Protein AF-A0A7S4JKW1-F1 (afdb_monomer)

pLDDT: mean 76.34, std 19.43, range [28.09, 98.19]

Organism: NCBI:txid265563

Secondary structure (DSSP, 8-state):
-HHHHHHHHHHHHHHHHHHHTTS--TTHHHHHHHHHHHHHT-TTS-HHHHHHHHHHHHHHHHHHHHHHHHHHHHS-GGGSHHHHHHHHH-HHHHH-HHHHHHHHHHTTT-HHHHHHHHHHHHHHHHHHH-GGGTTS---GGGS-HHHHHHHHSSSEEEEEEE-TTSPEEEEE-HHHHHHTPPPPTTGGG-

Nearest PDB structures (foldseek):
  7dsw-assembly1_A  TM=3.810E-01  e=7.392E+00  Homo sapiens
  8jh6-assembly1_B  TM=3.506E-01  e=6.628E+00  synthetic construct

Mean predicted aligned error: 12.13 Å

Structure (mmCIF, N/CA/C/O backbone):
data_AF-A0A7S4JKW1-F1
#
_entry.id   AF-A0A7S4JKW1-F1
#
loop_
_atom_site.group_PDB
_atom_site.id
_atom_site.type_symbol
_atom_site.label_atom_id
_atom_site.label_alt_id
_atom_site.label_comp_id
_atom_site.label_asym_id
_atom_site.label_entity_id
_atom_site.label_seq_id
_atom_site.pdbx_PDB_ins_code
_atom_site.Cartn_x
_atom_site.Cartn_y
_atom_site.Cartn_z
_atom_site.occupancy
_atom_site.B_iso_or_equiv
_atom_site.auth_seq_id
_atom_site.auth_comp_id
_atom_site.auth_asym_id
_atom_site.auth_atom_id
_atom_site.pdbx_PDB_model_num
ATOM 1 N N . ALA A 1 1 ? 27.814 -5.848 -35.206 1.00 37.78 1 ALA A N 1
ATOM 2 C CA . ALA A 1 1 ? 28.121 -4.415 -34.973 1.00 37.78 1 ALA A CA 1
ATOM 3 C C . ALA A 1 1 ? 26.948 -3.612 -34.382 1.00 37.78 1 ALA A C 1
ATOM 5 O O . ALA A 1 1 ? 27.198 -2.787 -33.515 1.00 37.78 1 ALA A O 1
ATOM 6 N N . ARG A 1 2 ? 25.685 -3.836 -34.798 1.00 35.00 2 ARG A N 1
ATOM 7 C CA . ARG A 1 2 ? 24.494 -3.181 -34.200 1.00 35.00 2 ARG A CA 1
ATOM 8 C C . ARG A 1 2 ? 24.210 -3.616 -32.750 1.00 35.00 2 ARG A C 1
ATOM 10 O O . ARG A 1 2 ? 23.945 -2.768 -31.913 1.00 35.00 2 ARG A O 1
ATOM 17 N N . TYR A 1 3 ? 24.375 -4.909 -32.465 1.00 31.91 3 TYR A N 1
ATOM 18 C CA . TYR A 1 3 ? 24.145 -5.538 -31.154 1.00 31.91 3 TYR A CA 1
ATOM 19 C C . TYR A 1 3 ? 25.015 -4.955 -30.017 1.00 31.91 3 TYR A C 1
ATOM 21 O O . TYR A 1 3 ? 24.532 -4.677 -28.927 1.00 31.91 3 TYR A O 1
ATOM 29 N N . TRP A 1 4 ? 26.289 -4.659 -30.301 1.00 28.09 4 TRP A N 1
ATOM 30 C CA . TRP A 1 4 ? 27.232 -4.105 -29.317 1.00 28.09 4 TRP A CA 1
ATOM 31 C C . TRP A 1 4 ? 26.985 -2.624 -28.990 1.00 28.09 4 TRP A C 1
ATOM 33 O O . TRP A 1 4 ? 27.125 -2.219 -27.842 1.00 28.09 4 TRP A O 1
ATOM 43 N N . ARG A 1 5 ? 26.518 -1.833 -29.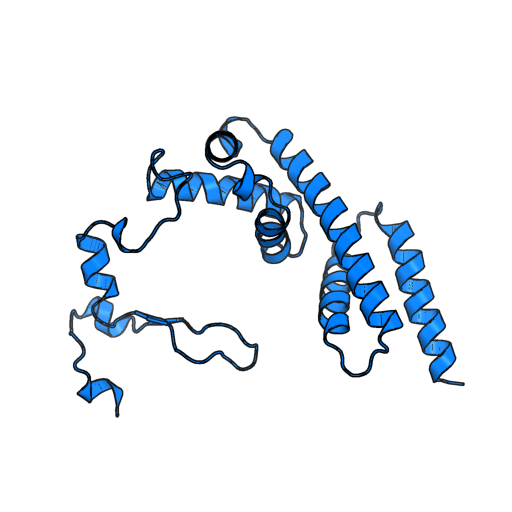967 1.00 34.97 5 ARG A N 1
ATOM 44 C CA . ARG A 1 5 ? 26.162 -0.415 -29.769 1.00 34.97 5 ARG A CA 1
ATOM 45 C C . ARG A 1 5 ? 24.910 -0.227 -28.901 1.00 34.97 5 ARG A C 1
ATOM 47 O O . ARG A 1 5 ? 24.756 0.806 -28.261 1.00 34.97 5 ARG A O 1
ATOM 54 N N . GLN A 1 6 ? 24.017 -1.217 -28.889 1.00 43.09 6 GLN A N 1
ATOM 55 C CA . GLN A 1 6 ? 22.803 -1.210 -28.072 1.00 43.09 6 GLN A CA 1
ATOM 56 C C . GLN A 1 6 ? 23.117 -1.565 -26.607 1.00 43.09 6 GLN A C 1
ATOM 58 O O . GLN A 1 6 ? 22.591 -0.918 -25.704 1.00 43.09 6 GLN A O 1
ATOM 63 N N . ARG A 1 7 ? 24.053 -2.505 -26.380 1.00 42.12 7 ARG A N 1
ATOM 64 C CA . ARG A 1 7 ? 24.575 -2.861 -25.047 1.00 42.12 7 ARG A CA 1
ATOM 65 C C . ARG A 1 7 ? 25.224 -1.664 -24.341 1.00 42.12 7 ARG A C 1
ATOM 67 O O . ARG A 1 7 ? 24.841 -1.365 -23.218 1.00 42.12 7 ARG A O 1
ATOM 74 N N . GLU A 1 8 ? 26.119 -0.926 -24.997 1.00 42.16 8 GLU A N 1
ATOM 75 C CA . GLU A 1 8 ? 26.763 0.255 -24.385 1.00 42.16 8 GLU A CA 1
ATOM 76 C C . GLU A 1 8 ? 25.767 1.377 -24.044 1.00 42.16 8 GLU A C 1
ATOM 78 O O . GLU A 1 8 ? 25.926 2.057 -23.032 1.00 42.16 8 GLU A O 1
ATOM 83 N N . GLY A 1 9 ? 24.702 1.539 -24.837 1.00 52.75 9 GLY A N 1
ATOM 84 C CA . GLY A 1 9 ? 23.655 2.528 -24.572 1.00 52.75 9 GLY A CA 1
ATOM 85 C C . GLY A 1 9 ? 22.810 2.201 -23.339 1.00 52.75 9 GLY A C 1
ATOM 86 O O . GLY A 1 9 ? 22.542 3.087 -22.532 1.00 52.75 9 GLY A O 1
ATOM 87 N N . VAL A 1 10 ? 22.413 0.936 -23.164 1.00 50.22 10 VAL A N 1
ATOM 88 C CA . VAL A 1 10 ? 21.580 0.500 -22.028 1.00 50.22 10 VAL A CA 1
ATOM 89 C C . VAL A 1 10 ? 22.403 0.399 -20.741 1.00 50.22 10 VAL A C 1
ATOM 91 O O . VAL A 1 10 ? 21.968 0.906 -19.709 1.00 50.22 10 VAL A O 1
ATOM 94 N N . PHE A 1 11 ? 23.617 -0.161 -20.807 1.00 45.59 11 PHE A N 1
ATOM 95 C CA . PHE A 1 11 ? 24.538 -0.214 -19.664 1.00 45.59 11 PHE A CA 1
ATOM 96 C C . PHE A 1 11 ? 25.002 1.182 -19.240 1.00 45.59 11 PHE A C 1
ATOM 98 O O . PHE A 1 11 ? 25.006 1.491 -18.049 1.00 45.59 11 PHE A O 1
ATOM 105 N N . GLY A 1 12 ? 25.320 2.053 -20.203 1.00 52.44 12 GLY A N 1
ATOM 106 C CA . GLY A 1 12 ? 25.632 3.455 -19.941 1.00 52.44 12 GLY A CA 1
ATOM 107 C C . GLY A 1 12 ? 24.459 4.189 -19.292 1.00 52.44 12 GLY A C 1
ATOM 108 O O . GLY A 1 12 ? 24.659 4.900 -18.315 1.00 52.44 12 GLY A O 1
ATOM 109 N N . GLN A 1 13 ? 23.223 3.964 -19.755 1.00 52.34 13 GLN A N 1
ATOM 110 C CA . GLN A 1 13 ? 22.029 4.566 -19.154 1.00 52.34 13 GLN A CA 1
ATOM 111 C C . GLN A 1 13 ? 21.721 4.027 -17.754 1.00 52.34 13 GLN A C 1
ATOM 113 O O . GLN A 1 13 ? 21.372 4.823 -16.888 1.00 52.34 13 GLN A O 1
ATOM 118 N N . MET A 1 14 ? 21.867 2.726 -17.489 1.00 45.28 14 MET A N 1
ATOM 119 C CA . MET A 1 14 ? 21.629 2.152 -16.155 1.00 45.28 14 MET A CA 1
ATOM 120 C C . MET A 1 14 ? 22.693 2.590 -15.141 1.00 45.28 14 MET A C 1
ATOM 122 O O . MET A 1 14 ? 22.343 3.042 -14.052 1.00 45.28 14 MET A O 1
ATOM 126 N N . ALA A 1 15 ? 23.978 2.544 -15.508 1.00 43.66 15 ALA A N 1
ATOM 127 C CA . ALA A 1 15 ? 25.076 2.989 -14.647 1.00 43.66 15 ALA A CA 1
ATOM 128 C C . ALA A 1 15 ? 25.037 4.507 -14.392 1.00 43.66 15 ALA A C 1
ATOM 130 O O . ALA A 1 15 ? 25.248 4.952 -13.264 1.00 43.66 15 ALA A O 1
ATOM 131 N N . PHE A 1 16 ? 24.686 5.306 -15.408 1.00 44.62 16 PHE A N 1
ATOM 132 C CA . PHE A 1 16 ? 24.440 6.740 -15.245 1.00 44.62 16 PHE A CA 1
ATOM 133 C C . PHE A 1 16 ? 23.218 6.982 -14.345 1.00 44.62 16 PHE A C 1
ATOM 135 O O . PHE A 1 16 ? 23.297 7.796 -13.431 1.00 44.62 16 PHE A O 1
ATOM 142 N N . SER A 1 17 ? 22.133 6.212 -14.494 1.00 45.62 17 SER A N 1
ATOM 143 C CA . SER A 1 17 ? 20.911 6.337 -13.676 1.00 45.62 17 SER A CA 1
ATOM 144 C C . SER A 1 17 ? 21.135 6.042 -12.193 1.00 45.62 17 SER A C 1
ATOM 146 O O . SER A 1 17 ? 20.532 6.714 -11.360 1.00 45.62 17 SER A O 1
ATOM 148 N N . ILE A 1 18 ? 22.056 5.130 -11.848 1.00 46.88 18 ILE A N 1
ATOM 149 C CA . ILE A 1 18 ? 22.467 4.908 -10.450 1.00 46.88 18 ILE A CA 1
ATOM 150 C C . ILE A 1 18 ? 23.082 6.183 -9.840 1.00 46.88 18 ILE A C 1
ATOM 152 O O . ILE A 1 18 ? 22.861 6.473 -8.666 1.00 46.88 18 ILE A O 1
ATOM 156 N N . SER A 1 19 ? 23.779 6.997 -10.641 1.00 42.03 19 SER A N 1
ATOM 157 C CA . SER A 1 19 ? 24.338 8.288 -10.209 1.00 42.03 19 SER A CA 1
ATOM 158 C C . SER A 1 19 ? 23.331 9.457 -10.223 1.00 42.03 19 SER A C 1
ATOM 160 O O . SER A 1 19 ? 23.509 10.419 -9.479 1.00 42.03 19 SER A O 1
ATOM 162 N N . ILE A 1 20 ? 22.249 9.369 -11.013 1.00 44.09 20 ILE A N 1
ATOM 163 C CA . ILE A 1 20 ? 21.217 10.421 -11.158 1.00 44.09 20 ILE A CA 1
ATOM 164 C C . ILE A 1 20 ? 20.151 10.357 -10.047 1.00 44.09 20 ILE A C 1
ATOM 166 O O . ILE A 1 20 ? 19.373 11.294 -9.890 1.00 44.09 20 ILE A O 1
ATOM 170 N N . PHE A 1 21 ? 20.112 9.306 -9.219 1.00 43.12 21 PHE A N 1
ATOM 171 C CA . PHE A 1 21 ? 19.080 9.111 -8.182 1.00 43.12 21 PHE A CA 1
ATOM 172 C C . PHE A 1 21 ? 19.007 10.176 -7.070 1.00 43.12 21 PHE A C 1
ATOM 174 O O . PHE A 1 21 ? 18.204 10.048 -6.148 1.00 43.12 21 PHE A O 1
ATOM 181 N N . THR A 1 22 ? 19.794 11.247 -7.157 1.00 46.78 22 THR A N 1
ATOM 182 C CA . THR A 1 22 ? 19.689 12.436 -6.305 1.00 46.78 22 THR A CA 1
ATOM 183 C C . THR A 1 22 ? 19.026 13.641 -6.990 1.00 46.78 22 THR A C 1
ATOM 185 O O . THR A 1 22 ? 18.885 14.680 -6.345 1.00 46.78 22 THR A O 1
ATOM 188 N N . GLN A 1 23 ? 18.588 13.540 -8.256 1.00 43.22 23 GLN A N 1
ATOM 189 C CA . GLN A 1 23 ? 18.028 14.674 -9.009 1.00 43.22 23 GLN A CA 1
ATOM 190 C C . GLN A 1 23 ? 16.501 14.605 -9.245 1.00 43.22 23 GLN A C 1
ATOM 192 O O . GLN A 1 23 ? 15.942 13.519 -9.402 1.00 43.22 23 GLN A O 1
ATOM 197 N N . PRO A 1 24 ? 15.796 15.759 -9.270 1.00 41.62 24 PRO A N 1
ATOM 198 C CA . PRO A 1 24 ? 14.361 15.868 -8.968 1.00 41.62 24 PRO A CA 1
ATOM 199 C C . PRO A 1 24 ? 13.420 15.719 -10.179 1.00 41.62 24 PRO A C 1
ATOM 201 O O . PRO A 1 24 ? 12.265 16.147 -10.121 1.00 41.62 24 PRO A O 1
ATOM 204 N N . GLU A 1 25 ? 13.871 15.142 -11.292 1.00 46.56 25 GLU A N 1
ATOM 205 C CA . GLU A 1 25 ? 13.080 15.097 -12.529 1.00 46.56 25 GLU A CA 1
ATOM 206 C C . GLU A 1 25 ? 12.137 13.878 -12.547 1.00 46.56 25 GLU A C 1
ATOM 208 O O . GLU A 1 25 ? 12.395 12.800 -13.079 1.00 46.56 25 GLU A O 1
ATOM 213 N N . PHE A 1 26 ? 11.000 14.091 -11.887 1.00 42.78 26 PHE A N 1
ATOM 214 C CA . PHE A 1 26 ? 10.003 13.131 -11.404 1.00 42.78 26 PHE A CA 1
ATOM 215 C C . PHE A 1 26 ? 9.305 12.232 -12.451 1.00 42.78 26 PHE A C 1
ATOM 217 O O . PHE A 1 26 ? 8.593 11.305 -12.073 1.00 42.78 26 PHE A O 1
ATOM 224 N N . HIS A 1 27 ? 9.467 12.470 -13.758 1.00 44.75 27 HIS A N 1
ATOM 225 C CA . HIS A 1 27 ? 8.679 11.791 -14.804 1.00 44.75 27 HIS A CA 1
ATOM 226 C C . HIS A 1 27 ? 9.441 10.736 -15.624 1.00 44.75 27 HIS A C 1
ATOM 228 O O . HIS A 1 27 ? 8.796 9.897 -16.262 1.00 44.75 27 HIS A O 1
ATOM 234 N N . ASP A 1 28 ? 10.776 10.753 -15.635 1.00 57.59 28 ASP A N 1
ATOM 235 C CA . ASP A 1 28 ? 11.588 9.769 -16.376 1.00 57.59 28 ASP A CA 1
ATOM 236 C C . ASP A 1 28 ? 11.893 8.521 -15.537 1.00 57.59 28 ASP A C 1
ATOM 238 O O . ASP A 1 28 ? 11.938 7.406 -16.061 1.00 57.59 28 ASP A O 1
ATOM 242 N N . TYR A 1 29 ? 11.970 8.687 -14.217 1.00 55.53 29 TYR A N 1
ATOM 243 C CA . TYR A 1 29 ? 12.216 7.617 -13.254 1.00 55.53 29 TYR A CA 1
ATOM 244 C C . TYR A 1 29 ? 11.127 6.531 -13.266 1.00 55.53 29 TYR A C 1
ATOM 246 O O . TYR A 1 29 ? 11.426 5.341 -13.330 1.00 55.53 29 TYR A O 1
ATOM 254 N N . ILE A 1 30 ? 9.853 6.934 -13.258 1.00 56.47 30 ILE A N 1
ATOM 255 C CA . ILE A 1 30 ? 8.697 6.019 -13.238 1.00 56.47 30 ILE A CA 1
ATOM 256 C C . ILE A 1 30 ? 8.659 5.185 -14.520 1.00 56.47 30 ILE A C 1
ATOM 258 O O . ILE A 1 30 ? 8.458 3.970 -14.497 1.00 56.47 30 ILE A O 1
ATOM 262 N N . ARG A 1 31 ? 8.914 5.840 -15.659 1.00 63.44 31 ARG A N 1
ATOM 263 C CA . ARG A 1 31 ? 9.035 5.174 -16.958 1.00 63.44 31 ARG A CA 1
ATOM 264 C C . ARG A 1 31 ? 10.206 4.198 -16.982 1.00 63.44 31 ARG A C 1
ATOM 266 O O . ARG A 1 31 ? 10.070 3.140 -17.588 1.00 63.44 31 ARG A O 1
ATOM 273 N N . HIS A 1 32 ? 11.321 4.529 -16.336 1.00 65.50 32 HIS A N 1
ATOM 274 C CA . HIS A 1 32 ? 12.471 3.638 -16.235 1.00 65.50 32 HIS A CA 1
ATOM 275 C C . HIS A 1 32 ? 12.180 2.429 -15.335 1.00 65.50 32 HIS A C 1
ATOM 277 O O . HIS A 1 32 ? 12.388 1.303 -15.769 1.00 65.50 32 HIS A O 1
ATOM 283 N N . TYR A 1 33 ? 11.601 2.626 -14.148 1.00 64.81 33 TYR A N 1
ATOM 284 C CA . TYR A 1 33 ? 11.213 1.533 -13.250 1.00 64.81 33 TYR A CA 1
ATOM 285 C C . TYR A 1 33 ? 10.223 0.562 -13.907 1.00 64.81 33 TYR A C 1
ATOM 287 O O . TYR A 1 33 ? 10.461 -0.644 -13.948 1.00 64.81 33 TYR A O 1
ATOM 295 N N . ASN A 1 34 ? 9.154 1.091 -14.510 1.00 66.06 34 ASN A N 1
ATOM 296 C CA . ASN A 1 34 ? 8.168 0.278 -15.222 1.00 66.06 34 ASN A CA 1
ATOM 297 C C . ASN A 1 34 ? 8.775 -0.430 -16.444 1.00 66.06 34 ASN A C 1
ATOM 299 O O . ASN A 1 34 ? 8.343 -1.526 -16.796 1.00 66.06 34 ASN A O 1
ATOM 303 N N . ARG A 1 35 ? 9.796 0.160 -17.078 1.00 67.12 35 ARG A N 1
ATOM 304 C CA . ARG A 1 35 ? 10.566 -0.494 -18.143 1.00 67.12 35 ARG A CA 1
ATOM 305 C C . ARG A 1 35 ? 11.437 -1.624 -17.594 1.00 67.12 35 ARG A C 1
ATOM 307 O O . ARG A 1 35 ? 11.453 -2.680 -18.207 1.00 67.12 35 ARG A O 1
ATOM 314 N N . CYS A 1 36 ? 12.098 -1.439 -16.452 1.00 65.12 36 CYS A N 1
ATOM 315 C CA . CYS A 1 36 ? 12.889 -2.485 -15.801 1.00 65.12 36 CYS A CA 1
ATOM 316 C C . CYS A 1 36 ? 12.021 -3.658 -15.332 1.00 65.12 36 CYS A C 1
ATOM 318 O O . CYS A 1 36 ? 12.436 -4.799 -15.481 1.00 65.12 36 CYS A O 1
ATOM 320 N N . ILE A 1 37 ? 10.806 -3.407 -14.826 1.00 69.62 37 ILE A N 1
ATOM 321 C CA . ILE A 1 37 ? 9.865 -4.490 -14.497 1.00 69.62 37 ILE A CA 1
ATOM 322 C C . ILE A 1 37 ? 9.517 -5.283 -15.752 1.00 69.62 37 ILE A C 1
ATOM 324 O O . ILE A 1 37 ? 9.633 -6.500 -15.751 1.00 69.62 37 ILE A O 1
ATOM 328 N N . ARG A 1 38 ? 9.137 -4.597 -16.836 1.00 69.62 38 ARG A N 1
ATOM 329 C CA . ARG A 1 38 ? 8.814 -5.267 -18.104 1.00 69.62 38 ARG A CA 1
ATOM 330 C C . ARG A 1 38 ? 10.010 -6.024 -18.678 1.00 69.62 38 ARG A C 1
ATOM 332 O O . ARG A 1 38 ? 9.816 -7.068 -19.275 1.00 69.62 38 ARG A O 1
ATOM 339 N N . ALA A 1 39 ? 11.220 -5.511 -18.465 1.00 66.38 39 ALA A N 1
ATOM 340 C CA . ALA A 1 39 ? 12.462 -6.152 -18.871 1.00 66.38 39 ALA A CA 1
ATOM 341 C C . ALA A 1 39 ? 12.726 -7.475 -18.126 1.00 66.38 39 ALA A C 1
ATOM 343 O O . ALA A 1 39 ? 13.314 -8.377 -18.707 1.00 66.38 39 ALA A O 1
ATOM 344 N N . ILE A 1 40 ? 12.284 -7.639 -16.871 1.00 73.00 40 ILE A N 1
ATOM 345 C CA . ILE A 1 40 ? 12.455 -8.922 -16.158 1.00 73.00 40 ILE A CA 1
ATOM 346 C C . ILE A 1 40 ? 11.761 -10.064 -16.908 1.00 73.00 40 ILE A C 1
ATOM 348 O O . ILE A 1 40 ? 12.315 -11.159 -16.987 1.00 73.00 40 ILE A O 1
ATOM 352 N N . ASP A 1 41 ? 10.589 -9.788 -17.475 1.00 72.62 41 ASP A N 1
ATOM 353 C CA . ASP A 1 41 ? 9.775 -10.774 -18.188 1.00 72.62 41 ASP A CA 1
ATOM 354 C C . ASP A 1 41 ? 9.984 -10.720 -19.713 1.00 72.62 41 ASP A C 1
ATOM 356 O O . ASP A 1 41 ? 9.283 -11.404 -20.458 1.00 72.62 41 ASP A O 1
ATOM 360 N N . ASP A 1 42 ? 10.937 -9.912 -20.192 1.00 73.94 42 ASP A N 1
ATOM 361 C CA . ASP A 1 42 ? 11.230 -9.775 -21.616 1.00 73.94 42 ASP A CA 1
ATOM 362 C C . ASP A 1 42 ? 12.026 -11.003 -22.104 1.00 73.94 42 ASP A C 1
ATOM 364 O O . ASP A 1 42 ? 13.161 -11.235 -21.652 1.00 73.94 42 ASP A O 1
ATOM 368 N N . PRO A 1 43 ? 11.451 -11.823 -23.006 1.00 74.94 43 PRO A N 1
ATOM 369 C CA . PRO A 1 43 ? 12.113 -13.020 -23.509 1.00 74.94 43 PRO A CA 1
ATOM 370 C C . PRO A 1 43 ? 13.330 -12.697 -24.386 1.00 74.94 43 PRO A C 1
ATOM 372 O O . PRO A 1 43 ? 14.186 -13.566 -24.555 1.00 74.94 43 PRO A O 1
ATOM 375 N N . ASP A 1 44 ? 13.436 -11.469 -24.908 1.00 77.88 44 ASP A N 1
ATOM 376 C CA . ASP A 1 44 ? 14.531 -11.043 -25.782 1.00 77.88 44 ASP A CA 1
ATOM 377 C C . ASP A 1 44 ? 15.783 -10.601 -25.000 1.00 77.88 44 ASP A C 1
ATOM 379 O O . ASP A 1 44 ? 16.844 -10.388 -25.596 1.00 77.88 44 ASP A O 1
ATOM 383 N N . LEU A 1 45 ? 15.695 -10.472 -23.670 1.00 73.88 45 LEU A N 1
ATOM 384 C CA . LEU A 1 45 ? 16.842 -10.164 -22.815 1.00 73.88 45 LEU A CA 1
ATOM 385 C C . LEU A 1 45 ? 17.575 -11.430 -22.361 1.00 73.88 45 LEU A C 1
ATOM 387 O O . LEU A 1 45 ? 16.975 -12.466 -22.065 1.00 73.88 45 LEU A O 1
ATOM 391 N N . ASP A 1 46 ? 18.904 -11.334 -22.283 1.00 83.44 46 ASP A N 1
ATOM 392 C CA . ASP A 1 46 ? 19.735 -12.389 -21.707 1.00 83.44 46 ASP A CA 1
ATOM 393 C C . ASP A 1 46 ? 19.610 -12.430 -20.167 1.00 83.44 46 ASP A C 1
ATOM 395 O O . ASP A 1 46 ? 19.133 -11.487 -19.529 1.00 83.44 46 ASP A O 1
ATOM 399 N N . GLU A 1 47 ? 19.995 -13.556 -19.553 1.00 84.50 47 GLU A N 1
ATOM 400 C CA . GLU A 1 47 ? 19.826 -13.750 -18.102 1.00 84.50 47 GLU A CA 1
ATOM 401 C C . GLU A 1 47 ? 20.652 -12.754 -17.278 1.00 84.50 47 GLU A C 1
ATOM 403 O O . GLU A 1 47 ? 20.194 -12.294 -16.238 1.00 84.50 47 GLU A O 1
ATOM 408 N N . GLU A 1 48 ? 21.823 -12.350 -17.779 1.00 82.50 48 GLU A N 1
ATOM 409 C CA . GLU A 1 48 ? 22.680 -11.340 -17.148 1.00 82.50 48 GLU A CA 1
ATOM 410 C C . GLU A 1 48 ? 21.950 -9.990 -17.034 1.00 82.50 48 GLU A C 1
ATOM 412 O O . GLU A 1 48 ? 21.956 -9.351 -15.978 1.00 82.50 48 GLU A O 1
ATOM 417 N N . MET A 1 49 ? 21.262 -9.565 -18.097 1.00 73.38 49 MET A N 1
ATOM 418 C CA . MET A 1 49 ? 20.449 -8.349 -18.084 1.00 73.38 49 MET A CA 1
ATOM 419 C C . MET A 1 49 ? 19.228 -8.469 -17.170 1.00 73.38 49 MET A C 1
ATOM 421 O O . MET A 1 49 ? 18.895 -7.499 -16.483 1.00 73.38 49 MET A O 1
ATOM 425 N N . ARG A 1 50 ? 18.577 -9.639 -17.123 1.00 77.19 50 ARG A N 1
ATOM 426 C CA . ARG A 1 50 ? 17.464 -9.886 -16.191 1.00 77.19 50 ARG A CA 1
ATOM 427 C C . ARG A 1 50 ? 17.923 -9.830 -14.737 1.00 77.19 50 ARG A C 1
ATOM 429 O O . ARG A 1 50 ? 17.264 -9.181 -13.926 1.00 77.19 50 ARG A O 1
ATOM 436 N N . ASP A 1 51 ? 19.063 -10.429 -14.409 1.00 83.19 51 ASP A N 1
ATOM 437 C CA . ASP A 1 51 ? 19.648 -10.382 -13.065 1.00 83.19 51 ASP A CA 1
ATOM 438 C C . ASP A 1 51 ? 20.016 -8.960 -12.649 1.00 83.19 51 ASP A C 1
ATOM 440 O O . ASP A 1 51 ? 19.670 -8.518 -11.551 1.00 83.19 51 ASP A O 1
ATOM 444 N N . MET A 1 52 ? 20.630 -8.197 -13.553 1.00 79.50 52 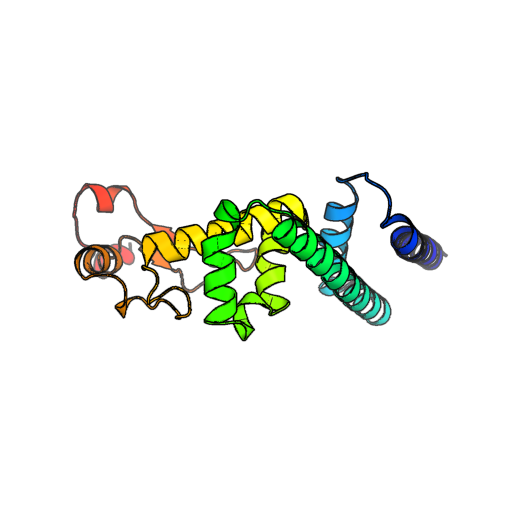MET A N 1
ATOM 445 C CA . MET A 1 52 ? 20.919 -6.787 -13.312 1.00 79.50 52 MET A CA 1
ATOM 446 C C . MET A 1 52 ? 19.636 -5.968 -13.091 1.00 79.50 52 MET A C 1
ATOM 448 O O . MET A 1 52 ? 19.596 -5.123 -12.195 1.00 79.50 52 MET A O 1
ATOM 452 N N . ALA A 1 53 ? 18.568 -6.226 -13.853 1.00 77.50 53 ALA A N 1
ATOM 453 C CA . ALA A 1 53 ? 17.277 -5.563 -13.667 1.00 77.50 53 ALA A CA 1
ATOM 454 C C . ALA A 1 53 ? 16.630 -5.916 -12.315 1.00 77.50 53 ALA A C 1
ATOM 456 O O . ALA A 1 53 ? 16.123 -5.021 -11.630 1.00 77.50 53 ALA A O 1
ATOM 457 N N . ARG A 1 54 ? 16.685 -7.190 -11.896 1.00 82.00 54 ARG A N 1
ATOM 458 C CA . ARG A 1 54 ? 16.214 -7.647 -10.575 1.00 82.00 54 ARG A CA 1
ATOM 459 C C . ARG A 1 54 ? 16.966 -6.942 -9.451 1.00 82.00 54 ARG A C 1
ATOM 461 O O . ARG A 1 54 ? 16.337 -6.409 -8.537 1.00 82.00 54 ARG A O 1
ATOM 468 N N . GLU A 1 55 ? 18.292 -6.891 -9.541 1.00 84.38 55 GLU A N 1
ATOM 469 C CA . GLU A 1 55 ? 19.131 -6.251 -8.529 1.00 84.38 55 GLU A CA 1
ATOM 470 C C . GLU A 1 55 ? 18.885 -4.740 -8.461 1.00 84.38 55 GLU A C 1
ATOM 472 O O . GLU A 1 55 ? 18.705 -4.181 -7.377 1.00 84.38 55 GLU A O 1
ATOM 477 N N . TYR A 1 56 ? 18.772 -4.082 -9.616 1.00 80.75 56 TYR A N 1
ATOM 478 C CA . TYR A 1 56 ? 18.404 -2.672 -9.692 1.00 80.75 56 TYR A CA 1
ATOM 479 C C . TYR A 1 56 ? 17.052 -2.406 -9.020 1.00 80.75 56 TYR A C 1
ATOM 481 O O . TYR A 1 56 ? 16.947 -1.519 -8.173 1.00 80.75 56 TYR A O 1
ATOM 489 N N . ILE A 1 57 ? 16.023 -3.201 -9.336 1.00 83.12 57 ILE A N 1
ATOM 490 C CA . ILE A 1 57 ? 14.695 -3.078 -8.721 1.00 83.12 57 ILE A CA 1
ATOM 491 C C . ILE A 1 57 ? 14.764 -3.301 -7.210 1.00 83.12 57 ILE A C 1
ATOM 493 O O . ILE A 1 57 ? 14.104 -2.568 -6.470 1.00 83.12 57 ILE A O 1
ATOM 497 N N . ARG A 1 58 ? 15.567 -4.260 -6.736 1.00 86.56 58 ARG A N 1
ATOM 498 C CA . ARG A 1 58 ? 15.758 -4.542 -5.308 1.00 86.56 58 ARG A CA 1
ATOM 499 C C . ARG A 1 58 ? 16.352 -3.343 -4.570 1.00 86.56 58 ARG A C 1
ATOM 501 O O . ARG A 1 58 ? 15.761 -2.879 -3.594 1.00 86.56 58 ARG A O 1
ATOM 508 N N . VAL A 1 59 ? 17.482 -2.820 -5.047 1.00 86.12 59 VAL A N 1
ATOM 509 C CA . VAL A 1 59 ? 18.161 -1.656 -4.447 1.00 86.12 59 VAL A CA 1
ATOM 510 C C . VAL A 1 59 ? 17.240 -0.442 -4.453 1.00 86.12 59 VAL A C 1
ATOM 512 O O . VAL A 1 59 ? 17.071 0.240 -3.443 1.00 86.12 59 VAL A O 1
ATOM 515 N N . LEU A 1 60 ? 16.589 -0.205 -5.585 1.00 84.69 60 LEU A N 1
ATOM 516 C CA . LEU A 1 60 ? 15.722 0.940 -5.769 1.00 84.69 60 LEU A CA 1
ATOM 517 C C . LEU A 1 60 ? 14.487 0.904 -4.867 1.00 84.69 60 LEU A C 1
ATOM 519 O O . LEU A 1 60 ? 14.117 1.916 -4.272 1.00 84.69 60 LEU A O 1
ATOM 523 N N . SER A 1 61 ? 13.887 -0.277 -4.730 1.00 88.12 61 SER A N 1
ATOM 524 C CA . SER A 1 61 ? 12.787 -0.527 -3.800 1.00 88.12 61 SER A CA 1
ATOM 525 C C . SER A 1 61 ? 13.195 -0.183 -2.370 1.00 88.12 61 SER A C 1
ATOM 527 O O . SER A 1 61 ? 12.438 0.487 -1.675 1.00 88.12 61 SER A O 1
ATOM 529 N N . HIS A 1 62 ? 14.407 -0.563 -1.951 1.00 90.44 62 HIS A N 1
ATOM 530 C CA . HIS A 1 62 ? 14.917 -0.270 -0.611 1.00 90.44 62 HIS A CA 1
ATOM 531 C C . HIS A 1 62 ? 15.031 1.239 -0.351 1.00 90.44 62 HIS A C 1
ATOM 533 O O . HIS A 1 62 ? 14.468 1.744 0.618 1.00 90.44 62 HIS A O 1
ATOM 539 N N . VAL A 1 63 ? 15.671 1.977 -1.265 1.00 91.00 63 VAL A N 1
ATOM 540 C CA . VAL A 1 63 ? 15.825 3.441 -1.160 1.00 91.00 63 VAL A CA 1
ATOM 541 C C . VAL A 1 63 ? 14.463 4.140 -1.100 1.00 91.00 63 VAL A C 1
ATOM 543 O O . VAL A 1 63 ? 14.252 5.055 -0.303 1.00 91.00 63 VAL A O 1
ATOM 546 N N . LYS A 1 64 ? 13.504 3.698 -1.920 1.00 91.94 64 LYS A N 1
ATOM 547 C CA . LYS A 1 64 ? 12.156 4.281 -1.961 1.00 91.94 64 LYS A CA 1
ATOM 548 C C . LYS A 1 64 ? 11.334 3.972 -0.714 1.00 91.94 64 LYS A C 1
ATOM 550 O O . LYS A 1 64 ? 10.588 4.837 -0.257 1.00 91.94 64 LYS A O 1
ATOM 555 N N . ILE A 1 65 ? 11.488 2.780 -0.142 1.00 96.12 65 ILE A N 1
ATOM 556 C CA . ILE A 1 65 ? 10.879 2.426 1.143 1.00 96.12 65 ILE A CA 1
ATOM 557 C C . ILE A 1 65 ? 11.416 3.336 2.252 1.00 96.12 65 ILE A C 1
ATOM 559 O O . ILE A 1 65 ? 10.620 3.912 2.988 1.00 96.12 65 ILE A O 1
ATOM 563 N N . GLU A 1 66 ? 12.735 3.521 2.341 1.00 96.00 66 GLU A N 1
ATOM 564 C CA . GLU A 1 66 ? 13.353 4.388 3.353 1.00 96.00 66 GLU A CA 1
ATOM 565 C C . GLU A 1 66 ? 12.877 5.841 3.235 1.00 96.00 66 GLU A C 1
ATOM 567 O O . GLU A 1 66 ? 12.518 6.473 4.232 1.00 96.00 66 GLU A O 1
ATOM 572 N N . ALA A 1 67 ? 12.818 6.370 2.010 1.00 94.88 67 ALA A N 1
ATOM 573 C CA . ALA A 1 67 ? 12.314 7.714 1.754 1.00 94.88 67 ALA A CA 1
ATOM 574 C C . ALA A 1 67 ? 10.827 7.856 2.132 1.00 94.88 67 ALA A C 1
ATOM 576 O O . ALA A 1 67 ? 10.440 8.853 2.748 1.00 94.88 67 ALA A O 1
ATOM 577 N N . MET A 1 68 ? 9.997 6.854 1.825 1.00 97.31 68 MET A N 1
ATOM 578 C CA . MET A 1 68 ? 8.593 6.813 2.243 1.00 97.31 68 MET A CA 1
ATOM 579 C C . MET A 1 68 ? 8.456 6.778 3.772 1.00 97.31 68 MET A C 1
ATOM 581 O O . MET A 1 68 ? 7.691 7.565 4.332 1.00 97.31 68 MET A O 1
ATOM 585 N N . ASP A 1 69 ? 9.216 5.922 4.459 1.00 97.75 69 ASP A N 1
ATOM 586 C CA . ASP A 1 69 ? 9.211 5.824 5.922 1.00 97.75 69 ASP A CA 1
ATOM 587 C C . ASP A 1 69 ? 9.625 7.154 6.571 1.00 97.75 69 ASP A C 1
ATOM 589 O O . ASP A 1 69 ? 8.966 7.630 7.496 1.00 97.75 69 ASP A O 1
ATOM 593 N N . ALA A 1 70 ? 10.656 7.819 6.043 1.00 97.81 70 ALA A N 1
ATOM 594 C CA . ALA A 1 70 ? 11.084 9.129 6.529 1.00 97.81 70 ALA A CA 1
ATOM 595 C C . ALA A 1 70 ? 9.985 10.200 6.391 1.00 97.81 70 ALA A C 1
ATOM 597 O O . ALA A 1 70 ? 9.869 11.085 7.244 1.00 97.81 70 ALA A O 1
ATOM 598 N N . LEU A 1 71 ? 9.167 10.136 5.335 1.00 98.00 71 LEU A N 1
ATOM 599 C CA . LEU A 1 71 ? 8.021 11.032 5.149 1.00 98.00 71 LEU A CA 1
ATOM 600 C C . LEU A 1 71 ? 6.885 10.719 6.128 1.00 98.00 71 LEU A C 1
ATOM 602 O O . LEU A 1 71 ? 6.277 11.648 6.661 1.00 98.00 71 LEU A O 1
ATOM 606 N N . ILE A 1 72 ? 6.634 9.439 6.413 1.00 97.94 72 ILE A N 1
ATOM 607 C CA . ILE A 1 72 ? 5.667 9.010 7.433 1.00 97.94 72 ILE A CA 1
ATOM 608 C C . ILE A 1 72 ? 6.080 9.531 8.814 1.00 97.94 72 ILE A C 1
ATOM 610 O O . ILE A 1 72 ? 5.246 10.071 9.537 1.00 97.94 72 ILE A O 1
ATOM 614 N N . GLU A 1 73 ? 7.357 9.425 9.186 1.00 97.38 73 GLU A N 1
ATOM 615 C CA . GLU A 1 73 ? 7.826 9.885 10.500 1.00 97.38 73 GLU A CA 1
ATOM 616 C C . GLU A 1 73 ? 7.739 11.410 10.670 1.00 97.38 73 GLU A C 1
ATOM 618 O O . GLU A 1 73 ? 7.468 11.895 11.772 1.00 97.38 73 GLU A O 1
ATOM 623 N N . LYS A 1 74 ? 7.901 12.170 9.578 1.00 97.50 74 LYS A N 1
ATOM 624 C CA . LYS A 1 74 ? 7.737 13.635 9.553 1.00 97.50 74 LYS A CA 1
ATOM 625 C C . LYS A 1 74 ? 6.274 14.087 9.514 1.00 97.50 74 LYS A C 1
ATOM 627 O O . LYS A 1 74 ? 6.005 15.270 9.723 1.00 97.50 74 LYS A O 1
ATOM 632 N N . ALA A 1 75 ? 5.331 13.192 9.224 1.00 96.81 75 ALA A N 1
ATOM 633 C CA . ALA A 1 75 ? 3.921 13.546 9.142 1.00 96.81 75 ALA A CA 1
ATOM 634 C C . ALA A 1 75 ? 3.352 13.928 10.528 1.00 96.81 75 ALA A C 1
ATOM 636 O O . ALA A 1 75 ? 3.783 13.385 11.555 1.00 96.81 75 ALA A O 1
ATOM 637 N N . PRO A 1 76 ? 2.350 14.830 10.587 1.00 97.31 76 PRO A N 1
ATOM 638 C CA . PRO A 1 76 ? 1.672 15.170 11.835 1.00 97.31 76 PRO A CA 1
ATOM 639 C C . PRO A 1 76 ? 1.151 13.923 12.555 1.00 97.31 76 PRO A C 1
ATOM 641 O O . PRO A 1 76 ? 0.578 13.046 11.913 1.00 97.31 76 PRO A O 1
ATOM 644 N N . ALA A 1 77 ? 1.282 13.868 13.886 1.00 95.12 77 ALA A N 1
ATOM 645 C CA . ALA A 1 77 ? 0.903 12.695 14.686 1.00 95.12 77 ALA A CA 1
ATOM 646 C C . ALA A 1 77 ? -0.527 12.204 14.397 1.00 95.12 77 ALA A C 1
ATOM 648 O O . ALA A 1 77 ? -0.735 11.009 14.210 1.00 95.12 77 ALA A O 1
ATOM 649 N N . LYS A 1 78 ? -1.479 13.135 14.245 1.00 94.50 78 LYS A N 1
ATOM 650 C CA . LYS A 1 78 ? -2.881 12.833 13.914 1.00 94.50 78 LYS A CA 1
ATOM 651 C C . LYS A 1 78 ? -3.055 12.059 12.598 1.00 94.50 78 LYS A C 1
ATOM 653 O O . LYS A 1 78 ? -4.003 11.309 12.461 1.00 94.50 78 LYS A O 1
ATOM 658 N N . ASN A 1 79 ? -2.158 12.258 11.627 1.00 93.25 79 ASN A N 1
ATOM 659 C CA . ASN A 1 79 ? -2.249 11.634 10.305 1.00 93.25 79 ASN A CA 1
ATOM 660 C C . ASN A 1 79 ? -1.634 10.230 10.286 1.00 93.25 79 ASN A C 1
ATOM 662 O O . ASN A 1 79 ? -1.780 9.525 9.298 1.00 93.25 79 ASN A O 1
ATOM 666 N N . ARG A 1 80 ? -0.887 9.842 11.324 1.00 95.44 80 ARG A N 1
ATOM 667 C CA . ARG A 1 80 ? -0.202 8.543 11.397 1.00 95.44 80 ARG A CA 1
ATOM 668 C C . ARG A 1 80 ? -0.605 7.728 12.617 1.00 95.44 80 ARG A C 1
ATOM 670 O O . ARG A 1 80 ? 0.045 6.732 12.912 1.00 95.44 80 ARG A O 1
ATOM 677 N N . GLU A 1 81 ? -1.650 8.139 13.330 1.00 96.75 81 GLU A N 1
ATOM 678 C CA . GLU A 1 81 ? -2.077 7.520 14.584 1.00 96.75 81 GLU A CA 1
ATOM 679 C C . GLU A 1 81 ? -2.468 6.052 14.383 1.00 96.75 81 GLU A C 1
ATOM 681 O O . GLU A 1 81 ? -1.884 5.176 15.024 1.00 96.75 81 GLU A O 1
ATOM 686 N N . ALA A 1 82 ? -3.380 5.768 13.444 1.00 96.69 82 ALA A N 1
ATOM 687 C CA . ALA A 1 82 ? -3.808 4.399 13.161 1.00 96.69 82 ALA A CA 1
ATOM 688 C C . ALA A 1 82 ? -2.647 3.537 12.647 1.00 96.69 82 ALA A C 1
ATOM 690 O O . ALA A 1 82 ? -2.523 2.375 13.018 1.00 96.69 82 ALA A O 1
ATOM 691 N N . LEU A 1 83 ? -1.745 4.109 11.845 1.00 97.31 83 LEU A N 1
ATOM 692 C CA . LEU A 1 83 ? -0.541 3.411 11.391 1.00 97.31 83 LEU A CA 1
ATOM 693 C C . LEU A 1 83 ? 0.416 3.088 12.554 1.00 97.31 83 LEU A C 1
ATOM 695 O O . LEU A 1 83 ? 0.976 1.995 12.600 1.00 97.31 83 LEU A O 1
ATOM 699 N N . VAL A 1 84 ? 0.616 4.009 13.500 1.00 97.06 84 VAL A N 1
ATOM 700 C CA . VAL A 1 84 ? 1.453 3.778 14.691 1.00 97.06 84 VAL A CA 1
ATOM 701 C C . VAL A 1 84 ? 0.843 2.702 15.587 1.00 97.06 84 VAL A C 1
ATOM 703 O O . VAL A 1 84 ? 1.571 1.866 16.118 1.00 97.06 84 VAL A O 1
ATOM 706 N N . GLU A 1 85 ? -0.477 2.694 15.746 1.00 96.38 85 GLU A N 1
ATOM 707 C CA . GLU A 1 85 ? -1.195 1.640 16.464 1.00 96.38 85 GLU A CA 1
ATOM 708 C C . GLU A 1 85 ? -1.059 0.289 15.753 1.00 96.38 85 GLU A C 1
ATOM 710 O O . GLU A 1 85 ? -0.642 -0.690 16.371 1.00 96.38 85 GLU A O 1
ATOM 715 N N . ALA A 1 86 ? -1.289 0.248 14.440 1.00 96.62 86 ALA A N 1
ATOM 716 C CA . ALA A 1 86 ? -1.092 -0.947 13.627 1.00 96.62 86 ALA A CA 1
ATOM 717 C C . ALA A 1 86 ? 0.341 -1.482 13.735 1.00 96.62 86 ALA A C 1
ATOM 719 O O . ALA A 1 86 ? 0.532 -2.684 13.882 1.00 96.62 86 ALA A O 1
ATOM 720 N N . ARG A 1 87 ? 1.354 -0.604 13.741 1.00 96.06 87 ARG A N 1
ATOM 721 C CA . ARG A 1 87 ? 2.765 -0.990 13.904 1.00 96.06 87 ARG A CA 1
ATOM 722 C C . ARG A 1 87 ? 3.037 -1.669 15.251 1.00 96.06 87 AR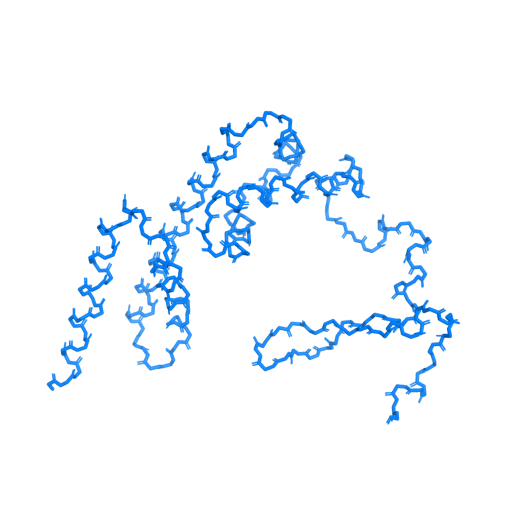G A C 1
ATOM 724 O O . ARG A 1 87 ? 3.948 -2.483 15.329 1.00 96.06 87 ARG A O 1
ATOM 731 N N . LYS A 1 88 ? 2.276 -1.346 16.302 1.00 96.19 88 LYS A N 1
ATOM 732 C CA . LYS A 1 88 ? 2.371 -2.022 17.609 1.00 96.19 88 LYS A CA 1
ATOM 733 C C . LYS A 1 88 ? 1.662 -3.376 17.610 1.00 96.19 88 LYS A C 1
ATOM 735 O O . LYS A 1 88 ? 2.111 -4.277 18.306 1.00 96.19 88 LYS A O 1
ATOM 740 N N . LEU A 1 89 ? 0.557 -3.493 16.873 1.00 95.75 89 LEU A N 1
ATOM 741 C CA . LEU A 1 89 ? -0.282 -4.694 16.84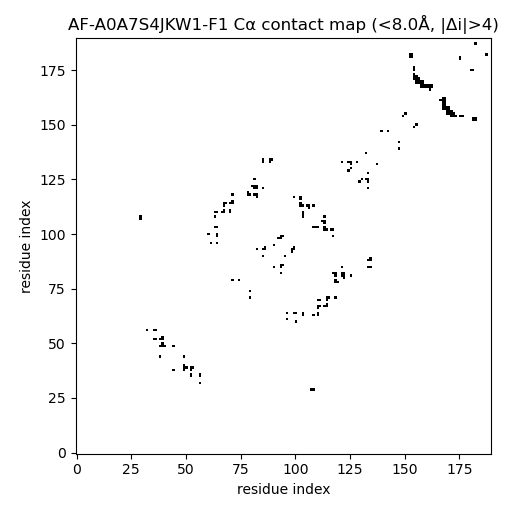3 1.00 95.75 89 LEU A CA 1
ATOM 742 C C . LEU A 1 89 ? 0.245 -5.773 15.888 1.00 95.75 89 LEU A C 1
ATOM 744 O O . LEU A 1 89 ? 0.197 -6.947 16.232 1.00 95.75 89 LEU A O 1
ATOM 748 N N . VAL A 1 90 ? 0.718 -5.370 14.707 1.00 95.25 90 VAL A N 1
ATOM 749 C CA . VAL A 1 90 ? 1.193 -6.242 13.615 1.00 95.25 90 VAL A CA 1
ATOM 750 C C . VAL A 1 90 ? 2.460 -5.672 12.965 1.00 95.25 90 VAL A C 1
ATOM 752 O O . VAL A 1 90 ? 2.449 -5.261 11.794 1.00 95.25 90 VAL A O 1
ATOM 755 N N . PRO A 1 91 ? 3.568 -5.572 13.724 1.00 95.81 91 PRO A N 1
ATOM 756 C CA . PRO A 1 91 ? 4.825 -5.037 13.209 1.00 95.81 91 PRO A CA 1
ATOM 757 C C . PRO A 1 91 ? 5.319 -5.805 11.982 1.00 95.81 91 PRO A C 1
ATOM 759 O O . PRO A 1 91 ? 5.776 -5.179 11.031 1.00 95.81 91 PRO A O 1
ATOM 762 N N . GLU A 1 92 ? 5.168 -7.128 11.953 1.00 95.00 92 GLU A N 1
ATOM 763 C CA . GLU A 1 92 ? 5.600 -7.989 10.853 1.00 95.00 92 GLU A CA 1
ATOM 764 C C . GLU A 1 92 ? 4.930 -7.633 9.523 1.00 95.00 92 GLU A C 1
ATOM 766 O O . GLU A 1 92 ? 5.595 -7.629 8.492 1.00 95.00 92 GLU A O 1
ATOM 771 N N . VAL A 1 93 ? 3.651 -7.241 9.533 1.00 94.00 93 VAL A N 1
ATOM 772 C CA . VAL A 1 93 ? 2.949 -6.801 8.319 1.00 94.00 93 VAL A CA 1
ATOM 773 C C . VAL A 1 93 ? 3.334 -5.367 7.977 1.00 94.00 93 VAL A C 1
ATOM 775 O O . VAL A 1 93 ? 3.760 -5.088 6.858 1.00 94.00 93 VAL A O 1
ATOM 778 N N . VAL A 1 94 ? 3.218 -4.449 8.941 1.00 95.44 94 VAL A N 1
ATOM 779 C CA . VAL A 1 94 ? 3.415 -3.006 8.716 1.00 95.44 94 VAL A CA 1
ATOM 780 C C . VAL A 1 94 ? 4.853 -2.679 8.311 1.00 95.44 94 VAL A C 1
ATOM 782 O O . VAL A 1 94 ? 5.079 -1.758 7.524 1.00 95.44 94 VAL A O 1
ATOM 785 N N . GLN A 1 95 ? 5.831 -3.402 8.858 1.00 94.75 95 GLN A N 1
ATOM 786 C CA . GLN A 1 95 ? 7.250 -3.177 8.599 1.00 94.75 95 GLN A CA 1
ATOM 787 C C . GLN A 1 95 ? 7.789 -3.999 7.424 1.00 94.75 95 GLN A C 1
ATOM 789 O O . GLN A 1 95 ? 8.872 -3.660 6.945 1.00 94.75 95 GLN A O 1
ATOM 794 N N . SER A 1 96 ? 7.055 -5.008 6.934 1.00 95.81 96 SER A N 1
ATOM 795 C CA . SER A 1 96 ? 7.492 -5.809 5.783 1.00 95.81 96 SER A CA 1
ATOM 796 C C . SER A 1 96 ? 7.731 -4.949 4.542 1.00 95.81 96 SER A C 1
ATOM 7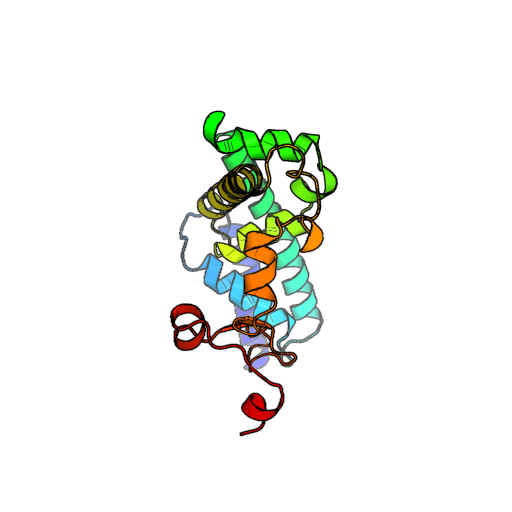98 O O . SER A 1 96 ? 6.978 -4.013 4.238 1.00 95.81 96 SER A O 1
ATOM 800 N N . ALA A 1 97 ? 8.789 -5.280 3.803 1.00 95.06 97 ALA A N 1
ATOM 801 C CA . ALA A 1 97 ? 9.106 -4.604 2.553 1.00 95.06 97 ALA A CA 1
ATOM 802 C C . ALA A 1 97 ? 8.002 -4.851 1.518 1.00 95.06 97 ALA A C 1
ATOM 804 O O . ALA A 1 97 ? 7.611 -3.935 0.799 1.00 95.06 97 ALA A O 1
ATOM 805 N N . GLU A 1 98 ? 7.444 -6.059 1.495 1.00 93.31 98 GLU A N 1
ATOM 806 C CA . GLU A 1 98 ? 6.376 -6.482 0.598 1.00 93.31 98 GLU A CA 1
ATOM 807 C C . GLU A 1 98 ? 5.132 -5.608 0.771 1.00 93.31 98 GLU A C 1
ATOM 809 O O . GLU A 1 98 ? 4.617 -5.071 -0.211 1.00 93.31 98 GLU A O 1
ATOM 814 N N . HIS A 1 99 ? 4.683 -5.392 2.013 1.00 95.12 99 HIS A N 1
ATOM 815 C CA . HIS A 1 99 ? 3.514 -4.559 2.289 1.00 95.12 99 HIS A CA 1
ATOM 816 C C . HIS A 1 99 ? 3.755 -3.096 1.906 1.00 95.12 99 HIS A C 1
ATOM 818 O O . HIS A 1 99 ? 2.906 -2.470 1.272 1.00 95.12 99 HIS A O 1
ATOM 824 N N . LYS A 1 100 ? 4.935 -2.552 2.222 1.00 96.75 100 LYS A N 1
ATOM 825 C CA . LYS A 1 100 ? 5.312 -1.180 1.846 1.00 96.75 100 LYS A CA 1
ATOM 826 C C . LYS A 1 100 ? 5.398 -0.996 0.330 1.00 96.75 100 LYS A C 1
ATOM 828 O O . LYS A 1 100 ? 4.958 0.029 -0.195 1.00 96.75 100 LYS A O 1
ATOM 833 N N . LEU A 1 101 ? 5.897 -2.004 -0.386 1.00 94.38 101 LEU A N 1
ATOM 834 C CA . LEU A 1 101 ? 5.998 -1.976 -1.843 1.00 94.38 101 LEU A CA 1
ATOM 835 C C . LEU A 1 101 ? 4.642 -1.930 -2.532 1.00 94.38 101 LEU A C 1
ATOM 837 O O . LEU A 1 101 ? 4.559 -1.351 -3.611 1.00 94.38 101 LEU A O 1
ATOM 841 N N . LEU A 1 102 ? 3.580 -2.473 -1.930 1.00 94.56 102 LEU A N 1
ATOM 842 C CA . LEU A 1 102 ? 2.232 -2.333 -2.485 1.00 94.56 102 LEU A CA 1
ATOM 843 C C . LEU A 1 102 ? 1.844 -0.856 -2.616 1.00 94.56 102 LEU A C 1
ATOM 845 O O . LEU A 1 102 ? 1.347 -0.450 -3.665 1.00 94.56 102 LEU A O 1
ATOM 849 N N . PHE A 1 103 ? 2.127 -0.034 -1.603 1.00 96.69 103 PHE A N 1
ATOM 850 C CA . PHE A 1 103 ? 1.794 1.393 -1.630 1.00 96.69 103 PHE A CA 1
ATOM 851 C C . PHE A 1 103 ? 2.650 2.168 -2.626 1.00 96.69 103 PHE A C 1
ATOM 853 O O . PHE A 1 103 ? 2.119 3.014 -3.344 1.00 96.69 103 PHE A O 1
ATOM 860 N N . LEU A 1 104 ? 3.946 1.852 -2.706 1.00 93.50 104 LEU A N 1
ATOM 861 C CA . LEU A 1 104 ? 4.838 2.440 -3.704 1.00 93.50 104 LEU A CA 1
ATOM 862 C C . LEU A 1 104 ? 4.386 2.086 -5.121 1.00 93.50 104 LEU A C 1
ATOM 864 O O . LEU A 1 104 ? 4.221 2.986 -5.934 1.00 93.50 104 LEU A O 1
ATOM 868 N N . LYS A 1 105 ? 4.098 0.812 -5.407 1.00 89.81 105 LYS A N 1
ATOM 869 C CA . LYS A 1 105 ? 3.589 0.374 -6.717 1.00 89.81 105 LYS A CA 1
ATOM 870 C C . LYS A 1 105 ? 2.271 1.057 -7.082 1.00 89.81 105 LYS A C 1
ATOM 872 O O . LYS A 1 105 ? 2.120 1.494 -8.215 1.00 89.81 105 LYS A O 1
ATOM 877 N N . CYS A 1 106 ? 1.344 1.195 -6.130 1.00 90.25 106 CYS A N 1
ATOM 878 C CA . CYS A 1 106 ? 0.067 1.889 -6.352 1.00 90.25 106 CYS A CA 1
ATOM 879 C C . CYS A 1 106 ? 0.222 3.375 -6.708 1.00 90.25 106 CYS A C 1
ATOM 881 O O . CYS A 1 106 ? -0.686 3.953 -7.295 1.00 90.25 106 CYS A O 1
ATOM 883 N N . GLU A 1 107 ? 1.320 4.002 -6.292 1.00 92.56 107 GLU A N 1
ATOM 884 C CA . GLU A 1 107 ? 1.582 5.433 -6.469 1.00 92.56 107 GLU A CA 1
ATOM 885 C C . GLU A 1 107 ? 2.774 5.680 -7.393 1.00 92.56 107 GLU A C 1
ATOM 887 O O . GLU A 1 107 ? 3.437 6.710 -7.283 1.00 92.56 107 GLU A O 1
ATOM 892 N N . ASP A 1 108 ? 3.078 4.725 -8.278 1.00 85.75 108 ASP A N 1
ATOM 893 C CA . ASP A 1 108 ? 4.170 4.824 -9.245 1.00 85.75 108 ASP A CA 1
ATOM 894 C C . ASP A 1 108 ? 5.516 5.225 -8.603 1.00 85.75 108 ASP A C 1
ATOM 896 O O . ASP A 1 108 ? 6.283 6.016 -9.141 1.00 85.75 108 ASP A O 1
ATOM 900 N N . PHE A 1 109 ? 5.809 4.702 -7.411 1.00 87.88 109 PHE A N 1
ATOM 901 C CA . PHE A 1 109 ? 7.024 4.975 -6.633 1.00 87.88 109 PHE A CA 1
ATOM 902 C C . PHE A 1 109 ? 7.211 6.445 -6.229 1.00 87.88 109 PHE A C 1
ATOM 904 O O . PHE A 1 109 ? 8.321 6.867 -5.894 1.00 87.88 109 PHE A O 1
ATOM 911 N N . VAL A 1 110 ? 6.116 7.209 -6.190 1.00 88.12 110 VAL A N 1
ATOM 912 C CA . VAL A 1 110 ? 6.062 8.549 -5.607 1.00 88.12 110 VAL A CA 1
ATOM 913 C C . VAL A 1 110 ? 5.914 8.440 -4.089 1.00 88.12 110 VAL A C 1
ATOM 915 O O . VAL A 1 110 ? 4.820 8.239 -3.561 1.00 88.12 110 VAL A O 1
ATOM 918 N N . GLU A 1 111 ? 7.012 8.621 -3.361 1.00 94.12 111 GLU A N 1
ATOM 919 C CA . GLU A 1 111 ? 7.122 8.320 -1.928 1.00 94.12 111 GLU A CA 1
ATOM 920 C C . GLU A 1 111 ? 6.152 9.137 -1.076 1.00 94.12 111 GLU A C 1
ATOM 922 O O . GLU A 1 111 ? 5.530 8.608 -0.159 1.00 94.12 111 GLU A O 1
ATOM 927 N N . ALA A 1 112 ? 5.965 10.418 -1.403 1.00 95.44 112 ALA A N 1
ATOM 928 C CA . ALA A 1 112 ? 5.037 11.287 -0.681 1.00 95.44 112 ALA A CA 1
ATOM 929 C C . ALA A 1 112 ? 3.578 10.837 -0.827 1.00 95.44 112 ALA A C 1
ATOM 931 O O . ALA A 1 112 ? 2.811 10.873 0.138 1.00 95.44 112 ALA A O 1
ATOM 932 N N . ARG A 1 113 ? 3.191 10.379 -2.023 1.00 95.50 113 ARG A N 1
ATOM 933 C CA . ARG A 1 113 ? 1.842 9.858 -2.269 1.00 95.50 113 ARG A CA 1
ATOM 934 C C . ARG A 1 113 ? 1.673 8.477 -1.645 1.00 95.50 113 ARG A C 1
ATOM 936 O O . ARG A 1 113 ? 0.653 8.243 -1.002 1.00 95.50 113 ARG A O 1
ATOM 943 N N . ALA A 1 114 ? 2.683 7.615 -1.747 1.00 96.81 114 ALA A N 1
ATOM 944 C CA . ALA A 1 114 ? 2.692 6.291 -1.130 1.00 96.81 114 ALA A CA 1
ATOM 945 C C . ALA A 1 114 ? 2.580 6.374 0.401 1.00 96.81 114 ALA A C 1
ATOM 947 O O . ALA A 1 114 ? 1.719 5.718 0.984 1.00 96.81 114 ALA A O 1
ATOM 948 N N . ALA A 1 115 ? 3.351 7.259 1.041 1.00 98.19 115 ALA A N 1
ATOM 949 C CA . ALA A 1 115 ? 3.268 7.535 2.475 1.00 98.19 115 ALA A CA 1
ATOM 950 C C . ALA A 1 115 ? 1.856 7.982 2.879 1.00 98.19 115 ALA A C 1
ATOM 952 O O . ALA A 1 115 ? 1.268 7.446 3.820 1.00 98.19 115 ALA A O 1
ATOM 953 N N . MET A 1 116 ? 1.277 8.936 2.138 1.00 97.81 116 MET A N 1
ATOM 954 C CA . MET A 1 116 ? -0.093 9.396 2.372 1.00 97.81 116 MET A CA 1
ATOM 955 C C . MET A 1 116 ? -1.116 8.267 2.199 1.00 97.81 116 MET A C 1
ATOM 957 O O . MET A 1 116 ? -2.031 8.151 3.015 1.00 97.81 116 MET A O 1
ATOM 961 N N . ARG A 1 117 ? -0.980 7.435 1.160 1.00 98.19 117 ARG A N 1
ATOM 962 C CA . ARG A 1 117 ? -1.870 6.295 0.917 1.00 98.19 117 ARG A CA 1
ATOM 963 C C . ARG A 1 117 ? -1.767 5.260 2.032 1.00 98.19 117 ARG A C 1
ATOM 965 O O . ARG A 1 117 ? -2.803 4.788 2.485 1.00 98.19 117 ARG A O 1
ATOM 972 N N . MET A 1 118 ? -0.559 4.945 2.498 1.00 98.00 118 MET A N 1
ATOM 973 C CA . MET A 1 118 ? -0.342 3.996 3.591 1.00 98.00 118 MET A CA 1
ATOM 974 C C . MET A 1 118 ? -0.980 4.489 4.892 1.00 98.00 118 MET A C 1
ATOM 976 O O . MET A 1 118 ? -1.704 3.738 5.537 1.00 98.00 118 MET A O 1
ATOM 980 N N . MET A 1 119 ? -0.781 5.760 5.251 1.00 98.06 119 MET A N 1
ATOM 981 C CA . MET A 1 119 ? -1.438 6.368 6.415 1.00 98.06 119 MET A CA 1
ATOM 982 C C . MET A 1 119 ? -2.971 6.290 6.308 1.00 98.06 119 MET A C 1
ATOM 984 O O . MET A 1 119 ? -3.622 5.726 7.187 1.00 98.06 119 MET A O 1
ATOM 988 N N . LYS A 1 120 ? -3.536 6.735 5.175 1.00 96.94 120 LYS A N 1
ATOM 989 C CA . LYS A 1 120 ? -4.985 6.671 4.917 1.00 96.94 120 LYS A CA 1
ATOM 990 C C . LYS A 1 120 ? -5.536 5.249 4.930 1.00 96.94 120 LYS A C 1
ATOM 992 O O . LYS A 1 120 ? -6.663 5.048 5.361 1.00 96.94 120 LYS A O 1
ATOM 997 N N . TYR A 1 121 ? -4.779 4.271 4.439 1.00 96.38 121 TYR A N 1
ATOM 998 C CA . TYR A 1 121 ? -5.193 2.872 4.451 1.00 96.38 121 TYR A CA 1
ATOM 999 C C . TYR A 1 121 ? -5.450 2.388 5.880 1.00 96.38 121 TYR A C 1
ATOM 1001 O O . TYR A 1 121 ? -6.499 1.805 6.143 1.00 96.38 121 TYR A O 1
ATOM 1009 N N . TRP A 1 122 ? -4.542 2.681 6.814 1.00 96.19 122 TRP A N 1
ATOM 1010 C CA . TRP A 1 122 ? -4.714 2.289 8.212 1.00 96.19 122 TRP A CA 1
ATOM 1011 C C . TRP A 1 122 ? -5.815 3.084 8.916 1.00 96.19 122 TRP A C 1
ATOM 1013 O O . TRP A 1 122 ? -6.576 2.489 9.678 1.00 96.19 122 TRP A O 1
ATOM 1023 N N . ASP A 1 123 ? -5.969 4.374 8.607 1.00 95.69 123 ASP A N 1
ATOM 1024 C CA . ASP A 1 123 ? -7.099 5.173 9.100 1.00 95.69 123 ASP A CA 1
ATOM 1025 C C . ASP A 1 123 ? -8.438 4.585 8.635 1.00 95.69 123 ASP A C 1
ATOM 1027 O O . ASP A 1 123 ? -9.338 4.359 9.443 1.00 95.69 123 ASP A O 1
ATOM 1031 N N . MET A 1 124 ? -8.557 4.261 7.343 1.00 94.38 124 MET A N 1
ATOM 1032 C CA . MET A 1 124 ? -9.756 3.644 6.772 1.00 94.38 124 MET A CA 1
ATOM 1033 C C . MET A 1 124 ? -10.004 2.250 7.344 1.00 94.38 124 MET A C 1
ATOM 1035 O O . MET A 1 124 ? -11.143 1.914 7.652 1.00 94.38 124 MET A O 1
ATOM 1039 N N . LYS A 1 125 ? -8.955 1.442 7.532 1.00 93.19 125 LYS A N 1
ATOM 1040 C CA . LYS A 1 125 ? -9.084 0.112 8.136 1.00 93.19 125 LYS A CA 1
ATOM 1041 C C . LYS A 1 125 ? -9.603 0.210 9.574 1.00 93.19 125 LYS A C 1
ATOM 1043 O O . LYS A 1 125 ? -10.518 -0.528 9.933 1.00 93.19 125 LYS A O 1
ATOM 1048 N N . LYS A 1 126 ? -9.076 1.148 10.372 1.00 93.50 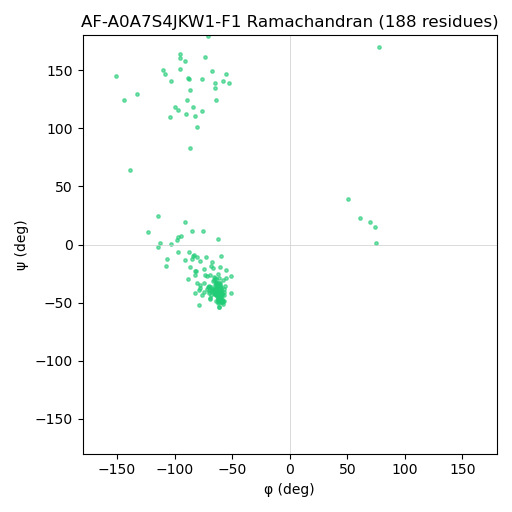126 LYS A N 1
ATOM 1049 C CA . LYS A 1 126 ? -9.550 1.420 11.740 1.00 93.50 126 LYS A CA 1
ATOM 1050 C C . LYS A 1 126 ? -10.990 1.929 11.746 1.00 93.50 126 LYS A C 1
ATOM 1052 O O . LYS A 1 126 ? -11.776 1.494 12.579 1.00 93.50 126 LYS A O 1
ATOM 1057 N N . LEU A 1 127 ? -11.340 2.818 10.817 1.00 91.25 127 LEU A N 1
ATOM 1058 C CA . LEU A 1 127 ? -12.689 3.369 10.687 1.00 91.25 127 LEU A CA 1
ATOM 1059 C C . LEU A 1 127 ? -13.726 2.292 10.339 1.00 91.25 127 LEU A C 1
ATOM 1061 O O . LEU A 1 127 ? -14.803 2.281 10.923 1.00 91.25 127 LEU A O 1
ATOM 1065 N N . LEU A 1 128 ? -13.407 1.404 9.394 1.00 86.62 128 LEU A N 1
ATOM 1066 C CA . LEU A 1 128 ? -14.345 0.405 8.876 1.00 86.62 128 LEU A CA 1
ATOM 1067 C C . LEU A 1 128 ? -14.520 -0.800 9.805 1.00 86.62 128 LEU A C 1
ATOM 1069 O O . LEU A 1 128 ? -15.629 -1.308 9.930 1.00 86.62 128 LEU A O 1
ATOM 1073 N N . PHE A 1 129 ? -13.442 -1.268 10.438 1.00 87.62 129 PHE A N 1
ATOM 1074 C CA . PHE A 1 129 ? -13.454 -2.523 11.203 1.00 87.62 129 PHE A CA 1
ATOM 1075 C C . PHE A 1 129 ? -13.245 -2.329 12.709 1.00 87.62 129 PHE A C 1
ATOM 1077 O O . PHE A 1 129 ? -13.269 -3.297 13.470 1.00 87.62 129 PHE A O 1
ATOM 1084 N N . GLY A 1 130 ? -13.036 -1.088 13.145 1.00 90.69 130 GLY A N 1
ATOM 1085 C CA . GLY A 1 130 ? -12.724 -0.754 14.527 1.00 90.69 130 GLY A CA 1
ATOM 1086 C C . GLY A 1 130 ? -11.267 -1.047 14.920 1.00 90.69 130 GLY A C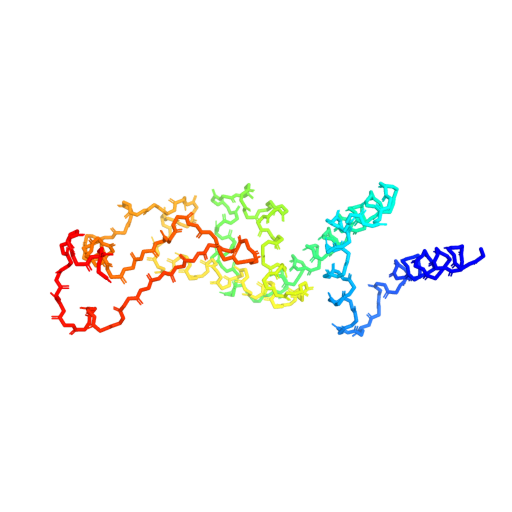 1
ATOM 1087 O O . GLY A 1 130 ? -10.514 -1.699 14.185 1.00 90.69 130 GLY A O 1
ATOM 1088 N N . PRO A 1 131 ? -10.843 -0.572 16.106 1.00 92.12 131 PRO A N 1
ATOM 1089 C CA . PRO A 1 131 ? -9.477 -0.757 16.604 1.00 92.12 131 PRO A CA 1
ATOM 1090 C C . PRO A 1 131 ? -9.124 -2.237 16.840 1.00 92.12 131 PRO A C 1
ATOM 1092 O O . PRO A 1 131 ? -8.020 -2.669 16.513 1.00 92.12 131 PRO A O 1
ATOM 1095 N N . ASP A 1 132 ? -10.082 -3.054 17.289 1.00 88.19 132 ASP A N 1
ATOM 1096 C CA . ASP A 1 132 ? -9.868 -4.471 17.640 1.00 88.19 132 ASP A CA 1
ATOM 1097 C C . ASP A 1 132 ? -9.539 -5.380 16.442 1.00 88.19 132 ASP A C 1
ATOM 1099 O O . ASP A 1 132 ? -9.108 -6.533 16.604 1.00 88.19 132 ASP A O 1
ATOM 1103 N N . ARG A 1 133 ? -9.778 -4.877 15.224 1.00 86.81 133 ARG A N 1
ATOM 1104 C CA . ARG A 1 133 ? -9.548 -5.574 13.951 1.00 86.81 133 ARG A CA 1
ATOM 1105 C C . ARG A 1 133 ? -8.428 -4.959 13.123 1.00 86.81 133 ARG A C 1
ATOM 1107 O O . ARG A 1 133 ? -8.120 -5.472 12.049 1.00 86.81 133 ARG A O 1
ATOM 1114 N N . LEU A 1 134 ? -7.773 -3.914 13.623 1.00 89.19 134 LEU A N 1
ATOM 1115 C CA . LEU A 1 134 ? -6.714 -3.229 12.892 1.00 89.19 134 LEU A CA 1
ATOM 1116 C C . LEU A 1 134 ? -5.577 -4.201 12.538 1.00 89.19 134 LEU A C 1
ATOM 1118 O O . LEU A 1 134 ? -5.223 -4.351 11.369 1.00 89.19 134 LEU A O 1
ATOM 1122 N N . GLY A 1 135 ? -5.098 -4.958 13.526 1.00 86.44 135 GLY A N 1
ATOM 1123 C CA . GLY A 1 135 ? -4.061 -5.979 13.359 1.00 86.44 135 GLY A CA 1
ATOM 1124 C C . GLY A 1 135 ? -4.551 -7.357 12.908 1.00 86.44 135 GLY A C 1
ATOM 1125 O O . GLY A 1 135 ? -3.806 -8.320 13.006 1.00 86.44 135 GLY A 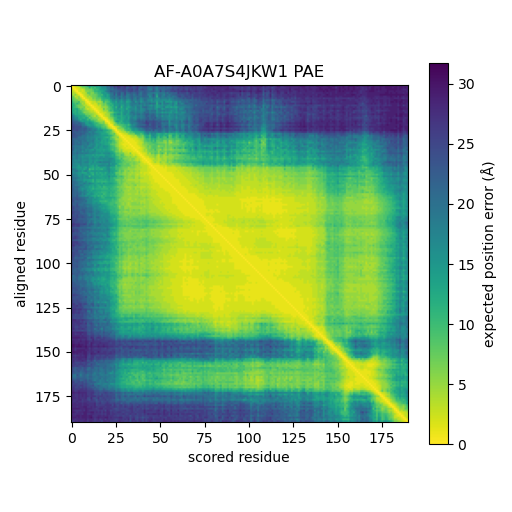O 1
ATOM 1126 N N . LYS A 1 136 ? -5.802 -7.508 12.465 1.00 86.06 136 LYS A N 1
ATOM 1127 C CA . LYS A 1 136 ? -6.321 -8.815 12.040 1.00 86.06 136 LYS A CA 1
ATOM 1128 C C . LYS A 1 136 ? -6.526 -8.848 10.534 1.00 86.06 136 LYS A C 1
ATOM 1130 O O . LYS A 1 136 ? -6.782 -7.819 9.894 1.00 86.06 136 LYS A O 1
ATOM 1135 N N . GLU A 1 137 ? -6.387 -10.039 9.970 1.00 83.19 137 GLU A N 1
ATOM 1136 C CA . GLU A 1 137 ? -6.939 -10.323 8.655 1.00 83.19 137 GLU A CA 1
ATOM 1137 C C . GLU A 1 137 ? -8.460 -10.217 8.767 1.00 83.19 137 GLU A C 1
ATOM 1139 O O . GLU A 1 137 ? -9.070 -10.813 9.656 1.00 83.19 137 GLU A O 1
ATOM 1144 N N . VAL A 1 138 ? -9.055 -9.374 7.924 1.00 81.25 138 VAL A N 1
ATOM 1145 C CA . VAL A 1 138 ? -10.504 -9.200 7.889 1.00 81.25 138 VAL A CA 1
ATOM 1146 C C . VAL A 1 138 ? -11.041 -10.210 6.898 1.00 81.25 138 VAL A C 1
ATOM 1148 O O . VAL A 1 138 ? -10.791 -10.109 5.698 1.00 81.25 138 VAL A O 1
ATOM 1151 N N . THR A 1 139 ? -11.774 -11.186 7.408 1.00 78.44 139 THR A N 1
ATOM 1152 C CA . THR A 1 139 ? -12.458 -12.175 6.584 1.00 78.44 139 THR A CA 1
ATOM 1153 C C . THR A 1 139 ? -13.901 -11.745 6.352 1.00 78.44 139 THR A C 1
ATOM 1155 O O . THR A 1 139 ? -14.447 -10.924 7.088 1.00 78.44 139 THR A O 1
ATOM 1158 N N . LEU A 1 140 ? -14.573 -12.344 5.364 1.00 72.00 140 LEU A N 1
ATOM 1159 C CA . LEU A 1 140 ? -16.004 -12.093 5.144 1.00 72.00 140 LEU A CA 1
ATOM 1160 C C . LEU A 1 140 ? -16.846 -12.378 6.399 1.00 72.00 140 LEU A C 1
ATOM 1162 O O . LEU A 1 140 ? -17.862 -11.727 6.602 1.00 72.00 140 LEU A O 1
ATOM 1166 N N . LYS A 1 141 ? -16.411 -13.302 7.268 1.00 72.88 141 LYS A N 1
ATOM 1167 C CA . LYS A 1 141 ? -17.100 -13.627 8.530 1.00 72.88 141 LYS A CA 1
ATOM 1168 C C . LYS A 1 141 ? -17.087 -12.478 9.540 1.00 72.88 141 LYS A C 1
ATOM 1170 O O . LYS A 1 141 ? -17.890 -12.483 10.465 1.00 72.88 141 LYS A O 1
ATOM 1175 N N . ASP A 1 142 ? -16.161 -11.535 9.386 1.00 69.44 142 ASP A N 1
ATOM 1176 C CA . ASP A 1 142 ? -16.019 -10.376 10.266 1.00 69.44 142 ASP A CA 1
ATOM 1177 C C . ASP A 1 142 ? -16.897 -9.195 9.825 1.00 69.44 142 ASP A C 1
ATOM 1179 O O . ASP A 1 142 ? -16.985 -8.199 10.539 1.00 69.44 142 ASP A O 1
ATOM 1183 N N . VAL A 1 143 ? -17.547 -9.303 8.663 1.00 69.50 143 VAL A N 1
ATOM 1184 C CA . VAL A 1 143 ? -18.488 -8.310 8.146 1.00 69.50 143 VAL A CA 1
ATOM 1185 C C . VAL A 1 143 ? -19.889 -8.654 8.658 1.00 69.50 143 VAL A C 1
ATOM 1187 O O . VAL A 1 143 ? -20.370 -9.769 8.458 1.00 69.50 143 VAL A O 1
ATOM 1190 N N . GLU A 1 144 ? -20.549 -7.709 9.333 1.00 65.38 144 GLU A N 1
ATOM 1191 C CA . GLU A 1 144 ? -21.885 -7.919 9.903 1.00 65.38 144 GLU A CA 1
ATOM 1192 C C . GLU A 1 144 ? -22.914 -8.387 8.855 1.00 65.38 144 GLU A C 1
ATOM 1194 O O . GLU A 1 144 ? -22.893 -7.994 7.685 1.00 65.38 144 GLU A O 1
ATOM 1199 N N . SER A 1 145 ? -23.856 -9.218 9.315 1.00 55.97 145 SER A N 1
ATOM 1200 C CA . SER A 1 145 ? -24.825 -9.967 8.495 1.00 55.97 145 SER A CA 1
ATOM 1201 C C . SER A 1 145 ? -25.620 -9.144 7.468 1.00 55.97 145 SER A C 1
ATOM 1203 O O . SER A 1 145 ? -26.008 -9.678 6.430 1.00 55.97 145 SER A O 1
ATOM 1205 N N . VAL A 1 146 ? -25.829 -7.845 7.706 1.00 51.81 146 VAL A N 1
ATOM 1206 C CA . VAL A 1 146 ? -26.606 -6.977 6.805 1.00 51.81 146 VAL A CA 1
ATOM 1207 C C . VAL A 1 146 ? -25.861 -6.704 5.491 1.00 51.81 146 VAL A C 1
ATOM 1209 O O . VAL A 1 146 ? -26.483 -6.691 4.434 1.00 51.81 146 VAL A O 1
ATOM 1212 N N . VAL A 1 147 ? -24.530 -6.566 5.524 1.00 54.47 147 VAL A N 1
ATOM 1213 C CA . VAL A 1 147 ? -23.686 -6.439 4.314 1.00 54.47 147 VAL A CA 1
ATOM 1214 C C . VAL A 1 147 ? -23.380 -7.818 3.717 1.00 54.47 147 VAL A C 1
ATOM 1216 O O . VAL A 1 147 ? -23.166 -7.967 2.512 1.00 54.47 147 VAL A O 1
ATOM 1219 N N . PHE A 1 148 ? -23.404 -8.856 4.554 1.00 52.25 148 PHE A N 1
ATOM 1220 C CA . PHE A 1 148 ? -23.181 -10.233 4.131 1.00 52.25 148 PHE A CA 1
ATOM 1221 C C . PHE A 1 148 ? -24.257 -10.701 3.136 1.00 52.25 148 PHE A C 1
ATOM 1223 O O . PHE A 1 148 ? -23.914 -11.272 2.104 1.00 52.25 148 PHE A O 1
ATOM 1230 N N . ASN A 1 149 ? -25.535 -10.372 3.360 1.00 52.75 149 ASN A N 1
ATOM 1231 C CA . ASN A 1 149 ? -26.620 -10.769 2.451 1.00 52.75 149 ASN A CA 1
ATOM 1232 C C . ASN A 1 149 ? -26.503 -10.149 1.044 1.00 52.75 149 ASN A C 1
ATOM 1234 O O . ASN A 1 149 ? -26.818 -10.818 0.064 1.00 52.75 149 ASN A O 1
ATOM 1238 N N . SER A 1 150 ? -25.979 -8.924 0.909 1.00 55.81 150 SER A N 1
ATOM 1239 C CA . SER A 1 150 ? -25.769 -8.289 -0.406 1.00 55.81 150 SER A CA 1
ATOM 1240 C C . SER A 1 150 ? -24.584 -8.853 -1.200 1.00 55.81 150 SER A C 1
ATOM 1242 O O . SER A 1 150 ? -24.544 -8.708 -2.417 1.00 55.81 150 SER A O 1
ATOM 1244 N N . ASN A 1 151 ? -23.618 -9.501 -0.539 1.00 53.41 151 ASN A N 1
ATOM 1245 C CA . ASN A 1 151 ? -22.483 -10.132 -1.225 1.00 53.41 151 ASN A CA 1
ATOM 1246 C C . ASN A 1 151 ? -22.834 -11.516 -1.792 1.00 53.41 151 ASN A C 1
ATOM 1248 O O . ASN A 1 151 ? -22.181 -11.975 -2.725 1.00 53.41 151 ASN A O 1
ATOM 1252 N N . PHE A 1 152 ? -23.859 -12.178 -1.244 1.00 55.78 152 PHE A N 1
ATOM 1253 C CA . PHE A 1 152 ? -24.315 -13.497 -1.696 1.00 55.78 152 PHE A CA 1
ATOM 1254 C C . PHE A 1 152 ? -25.505 -13.447 -2.659 1.00 55.78 152 PHE A C 1
ATOM 1256 O O . PHE A 1 152 ? -25.836 -14.472 -3.246 1.00 55.78 152 PHE A O 1
ATOM 1263 N N . SER A 1 153 ? -26.104 -12.280 -2.901 1.00 60.34 153 SER A N 1
ATOM 1264 C CA . SER A 1 153 ? -27.215 -12.127 -3.851 1.00 60.34 153 SER A CA 1
ATOM 1265 C C . SER A 1 153 ? -26.786 -12.151 -5.331 1.00 60.34 153 SER A C 1
ATOM 1267 O O . SER A 1 153 ? -27.571 -11.822 -6.217 1.00 60.34 153 SER A O 1
ATOM 1269 N N . GLY A 1 154 ? -25.536 -12.536 -5.623 1.00 60.84 154 GLY A N 1
ATOM 1270 C CA . GLY A 1 154 ? -25.017 -12.707 -6.985 1.00 60.84 154 GLY A CA 1
ATOM 1271 C C . GLY A 1 154 ? -24.724 -11.404 -7.735 1.00 60.84 154 GLY A C 1
ATOM 1272 O O . GLY A 1 154 ? -24.275 -11.442 -8.875 1.00 60.84 154 GLY A O 1
ATOM 1273 N N . HIS A 1 155 ? -24.921 -10.241 -7.109 1.00 69.69 155 HIS A N 1
ATOM 1274 C CA . HIS A 1 155 ? -24.715 -8.943 -7.762 1.00 69.69 155 HIS A CA 1
ATOM 1275 C C . HIS A 1 155 ? -23.250 -8.574 -7.997 1.00 69.69 155 HIS A C 1
ATOM 1277 O O . HIS A 1 155 ? -22.956 -7.568 -8.645 1.00 69.69 155 HIS A O 1
ATOM 1283 N N . SER A 1 156 ? -22.327 -9.321 -7.406 1.00 74.12 156 SER A N 1
ATOM 1284 C CA . SER A 1 156 ? -20.896 -9.095 -7.509 1.00 74.12 156 SER A CA 1
ATOM 1285 C C . SER A 1 156 ? -20.185 -10.434 -7.544 1.00 74.12 156 SER A C 1
ATOM 1287 O O . SER A 1 156 ? -20.380 -11.273 -6.667 1.00 74.12 156 SER A O 1
ATOM 1289 N N . LEU A 1 157 ? -19.382 -10.644 -8.579 1.00 81.06 157 LEU A N 1
ATOM 1290 C CA . LEU A 1 157 ? -18.706 -11.900 -8.856 1.00 81.06 157 LEU A CA 1
ATOM 1291 C C . LEU A 1 157 ? -17.242 -11.626 -9.163 1.00 81.06 157 LEU A C 1
ATOM 1293 O O . LEU A 1 157 ? -16.906 -10.805 -10.018 1.00 81.06 157 LEU A O 1
ATOM 1297 N N . LEU A 1 158 ? -16.366 -12.357 -8.479 1.00 83.50 158 LEU A N 1
ATOM 1298 C CA . LEU A 1 158 ? -14.983 -12.488 -8.906 1.00 83.50 158 LEU A CA 1
ATOM 1299 C C . LEU A 1 158 ? -14.942 -13.568 -9.988 1.00 83.50 158 LEU A C 1
ATOM 1301 O O . LEU A 1 158 ? -15.188 -14.742 -9.707 1.00 83.50 158 LEU A O 1
ATOM 1305 N N . VAL A 1 159 ? -14.686 -13.163 -11.228 1.00 89.19 159 VAL A N 1
ATOM 1306 C CA . VAL A 1 159 ? -14.583 -14.085 -12.360 1.00 89.19 159 VAL A CA 1
ATOM 1307 C C . VAL A 1 159 ? -13.371 -14.991 -12.141 1.00 89.19 159 VAL A C 1
ATOM 1309 O O . VAL A 1 159 ? -12.326 -14.544 -11.669 1.00 89.19 159 VAL A O 1
ATOM 1312 N N . LYS A 1 160 ? -13.526 -16.282 -12.454 1.00 89.69 160 LYS A N 1
ATOM 1313 C CA . LYS A 1 160 ? -12.471 -17.286 -12.257 1.00 89.69 160 LYS A CA 1
ATOM 1314 C C . LYS A 1 160 ? -11.237 -17.008 -13.122 1.00 89.69 160 LYS A C 1
ATOM 1316 O O . LYS A 1 160 ? -10.121 -17.280 -12.690 1.00 89.69 160 LYS A O 1
ATOM 1321 N N . ASP A 1 161 ? -11.462 -16.477 -14.318 1.00 92.12 161 ASP A N 1
ATOM 1322 C CA . ASP A 1 161 ? -10.419 -16.150 -15.281 1.00 92.12 161 ASP A CA 1
ATOM 1323 C C . ASP A 1 161 ? -9.922 -14.708 -15.113 1.00 92.12 161 ASP A C 1
ATOM 1325 O O . ASP A 1 161 ? -10.599 -13.835 -14.559 1.00 92.12 161 ASP A O 1
ATOM 1329 N N . THR A 1 162 ? -8.712 -14.459 -15.604 1.00 92.62 162 THR A N 1
ATOM 1330 C CA . THR A 1 162 ? -8.111 -13.125 -15.667 1.00 92.62 162 THR A CA 1
ATOM 1331 C C . THR A 1 162 ? -8.338 -12.483 -17.030 1.00 92.62 162 THR A C 1
ATOM 1333 O O . THR A 1 162 ? -8.577 -13.174 -18.018 1.00 92.62 162 THR A O 1
ATOM 1336 N N . ASP A 1 163 ? -8.209 -11.160 -17.107 1.00 91.62 163 ASP A N 1
ATOM 1337 C CA . ASP A 1 163 ? -8.145 -10.473 -18.398 1.00 91.62 163 ASP A CA 1
ATOM 1338 C C . ASP A 1 163 ? -6.817 -10.738 -19.141 1.00 91.62 163 ASP A C 1
ATOM 1340 O O . ASP A 1 163 ? -5.925 -11.429 -18.643 1.00 91.62 163 ASP A O 1
ATOM 1344 N N . GLU A 1 164 ? -6.664 -10.162 -20.338 1.00 87.56 164 GLU A N 1
ATOM 1345 C CA . GLU A 1 164 ? -5.452 -10.302 -21.167 1.00 87.56 164 GLU A CA 1
ATOM 1346 C C . GLU A 1 164 ? -4.175 -9.770 -20.493 1.00 87.56 164 GLU A C 1
ATOM 1348 O O . GLU A 1 164 ? -3.068 -10.140 -20.878 1.00 87.56 164 GLU A O 1
ATOM 1353 N N . ALA A 1 165 ? -4.312 -8.912 -19.480 1.00 82.75 165 ALA A N 1
ATOM 1354 C CA . ALA A 1 165 ? -3.202 -8.385 -18.697 1.00 82.75 165 ALA A CA 1
ATOM 1355 C C . ALA A 1 165 ? -2.941 -9.204 -17.416 1.00 82.75 165 ALA A C 1
ATOM 1357 O O . ALA A 1 165 ? -2.147 -8.778 -16.576 1.00 82.75 165 ALA A O 1
ATOM 1358 N N . GLY A 1 166 ? -3.614 -10.347 -17.237 1.00 86.94 166 GLY A N 1
ATOM 1359 C CA . GLY A 1 166 ? -3.482 -11.209 -16.062 1.00 86.94 166 GLY A CA 1
ATOM 1360 C C . GLY A 1 166 ? -4.154 -10.656 -14.802 1.00 86.94 166 GLY A C 1
ATOM 1361 O O . GLY A 1 166 ? -3.867 -11.120 -13.698 1.00 86.94 166 GLY A O 1
ATOM 1362 N N . ARG A 1 167 ? -5.034 -9.655 -14.922 1.00 86.00 167 ARG A N 1
ATOM 1363 C CA . ARG A 1 167 ? -5.720 -9.042 -13.776 1.00 86.00 167 ARG A CA 1
ATOM 1364 C C . ARG A 1 167 ? -6.999 -9.801 -13.449 1.00 86.00 167 ARG A C 1
ATOM 1366 O O . ARG A 1 167 ? -7.732 -10.213 -14.346 1.00 86.00 167 ARG A O 1
ATOM 1373 N N . SER A 1 168 ? -7.301 -9.934 -12.159 1.00 90.12 168 SER A N 1
ATOM 1374 C CA . SER A 1 168 ? -8.581 -10.481 -11.705 1.00 90.12 168 SER A CA 1
ATOM 1375 C C . SER A 1 168 ? -9.736 -9.567 -12.116 1.00 90.12 168 SER A C 1
ATOM 1377 O O . SER A 1 168 ? -9.662 -8.350 -11.932 1.00 90.12 168 SER A O 1
ATOM 1379 N N . VAL A 1 169 ? -10.811 -10.151 -12.645 1.00 89.56 169 VAL A N 1
ATOM 1380 C CA . VAL A 1 169 ? -11.987 -9.402 -13.101 1.00 89.56 169 VAL A CA 1
ATOM 1381 C C . VAL A 1 169 ? -13.076 -9.463 -12.036 1.00 89.56 169 VAL A C 1
ATOM 1383 O O . VAL A 1 169 ? -13.578 -10.532 -11.695 1.00 89.56 169 VAL A O 1
ATOM 1386 N N . PHE A 1 170 ? -13.446 -8.295 -11.515 1.00 86.31 170 PHE A N 1
ATOM 1387 C CA . PHE A 1 170 ? -14.617 -8.129 -10.662 1.00 86.31 170 PHE A CA 1
ATOM 1388 C C . PHE A 1 170 ? -15.781 -7.638 -11.521 1.00 86.31 170 PHE A C 1
ATOM 1390 O O . PHE A 1 170 ? -15.727 -6.543 -12.083 1.00 86.31 170 PHE A O 1
ATOM 1397 N N . TRP A 1 171 ? -16.819 -8.456 -11.640 1.00 83.56 171 TRP A N 1
ATOM 1398 C CA . TRP A 1 171 ? -18.044 -8.121 -12.351 1.00 83.56 171 TRP A CA 1
ATOM 1399 C C . TRP A 1 171 ? -19.142 -7.778 -11.351 1.00 83.56 171 TRP A C 1
ATOM 1401 O O . TRP A 1 171 ? -19.281 -8.446 -10.330 1.00 83.56 171 TRP A O 1
ATOM 1411 N N . GLY A 1 172 ? -19.952 -6.768 -11.653 1.00 82.12 172 GLY A N 1
ATOM 1412 C CA . GLY A 1 172 ? -21.177 -6.511 -10.909 1.00 82.12 172 GLY A CA 1
ATOM 1413 C C . GLY A 1 172 ? -22.227 -5.845 -11.782 1.00 82.12 172 GLY A C 1
ATOM 1414 O O . GLY A 1 172 ? -21.884 -5.045 -12.654 1.00 82.12 172 GLY A O 1
ATOM 1415 N N . SER A 1 173 ? -23.499 -6.174 -11.552 1.00 76.62 173 SER A N 1
ATOM 1416 C CA . SER A 1 173 ? -24.623 -5.592 -12.289 1.00 76.62 173 SER A CA 1
ATOM 1417 C C . SER A 1 173 ? -25.366 -4.557 -11.438 1.00 76.62 173 SER A C 1
ATOM 1419 O O . SER A 1 173 ? -26.078 -4.909 -10.490 1.00 76.62 173 SER A O 1
ATOM 1421 N N . PRO A 1 174 ? -25.261 -3.257 -11.774 1.00 65.56 174 PRO A N 1
ATOM 1422 C CA . PRO A 1 174 ? -25.925 -2.198 -11.018 1.00 65.56 174 PRO A CA 1
ATOM 1423 C C . PRO A 1 174 ? -27.455 -2.258 -11.100 1.00 65.56 174 PRO A C 1
ATOM 1425 O O . PRO A 1 174 ? -28.136 -1.792 -10.191 1.00 65.56 174 PRO A O 1
ATOM 1428 N N . LYS A 1 175 ? -28.018 -2.803 -12.189 1.00 61.47 175 LYS A N 1
ATOM 1429 C CA . LYS A 1 175 ? -29.474 -2.846 -12.408 1.00 61.47 175 LYS A CA 1
ATOM 1430 C C . LYS A 1 175 ? -30.180 -3.784 -11.432 1.00 61.47 175 LYS A C 1
ATOM 1432 O O . LYS A 1 175 ? -31.278 -3.469 -10.978 1.00 61.47 175 LYS A O 1
ATOM 1437 N N . GLU A 1 176 ? -29.554 -4.902 -11.088 1.00 59.75 176 GLU A N 1
ATOM 1438 C CA . GLU A 1 176 ? -30.145 -5.888 -10.177 1.00 59.75 176 GLU A CA 1
ATOM 1439 C C . GLU A 1 176 ? -29.984 -5.486 -8.706 1.00 59.75 176 GLU A C 1
ATOM 1441 O O . GLU A 1 176 ? -30.921 -5.657 -7.9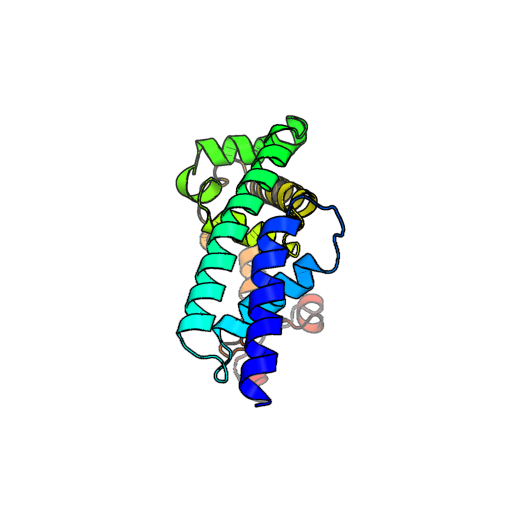30 1.00 59.75 176 GLU A O 1
ATOM 1446 N N . LEU A 1 177 ? -28.878 -4.814 -8.354 1.00 57.78 177 LEU A N 1
ATOM 1447 C CA . LEU A 1 177 ? -28.694 -4.178 -7.037 1.00 57.78 177 LEU A CA 1
ATOM 1448 C C . LEU A 1 177 ? -29.807 -3.180 -6.699 1.00 57.78 177 LEU A C 1
ATOM 1450 O O . LEU A 1 177 ? -30.190 -3.041 -5.542 1.00 57.78 177 LEU A O 1
ATOM 1454 N N . LEU A 1 178 ? -30.311 -2.471 -7.711 1.00 59.34 178 LEU A N 1
ATOM 1455 C CA . LEU A 1 178 ? -31.346 -1.452 -7.544 1.00 59.34 178 LEU A CA 1
ATOM 1456 C C . LEU A 1 178 ? -32.771 -2.020 -7.581 1.00 59.34 178 LEU A C 1
ATOM 1458 O O . LEU A 1 178 ? -33.695 -1.347 -7.130 1.00 59.34 178 LEU A O 1
ATOM 1462 N N . THR A 1 179 ? -32.966 -3.223 -8.126 1.00 64.62 179 THR A N 1
ATOM 1463 C CA . THR A 1 179 ? -34.297 -3.833 -8.309 1.00 64.62 179 THR A CA 1
ATOM 1464 C C . THR A 1 179 ? -34.586 -4.974 -7.334 1.00 64.62 179 THR A C 1
ATOM 1466 O O . THR A 1 179 ? -35.745 -5.356 -7.198 1.00 64.62 179 THR A O 1
ATOM 1469 N N . GLY A 1 180 ? -33.574 -5.483 -6.618 1.00 60.06 180 GLY A N 1
ATOM 1470 C CA . GLY A 1 180 ? -33.734 -6.539 -5.611 1.00 60.06 180 GLY A CA 1
ATOM 1471 C C . GLY A 1 180 ? -34.084 -7.908 -6.200 1.00 60.06 180 GLY A C 1
ATOM 1472 O O . GLY A 1 180 ? -34.618 -8.760 -5.496 1.00 60.06 180 GLY A O 1
ATOM 1473 N N . GLN A 1 181 ? -33.833 -8.111 -7.494 1.00 59.56 181 GLN A N 1
ATOM 1474 C CA . GLN A 1 181 ? -34.142 -9.358 -8.182 1.00 59.56 181 GLN A CA 1
ATOM 1475 C C . GLN A 1 181 ? -33.001 -10.368 -7.959 1.00 59.56 181 GLN A C 1
ATOM 1477 O O . GLN A 1 181 ? -31.856 -10.103 -8.326 1.00 59.56 181 GLN A O 1
ATOM 1482 N N . GLU A 1 182 ? -33.303 -11.507 -7.328 1.00 56.03 182 GLU A N 1
ATOM 1483 C CA . GLU A 1 182 ? -32.335 -12.587 -7.090 1.00 56.03 182 GLU A CA 1
ATOM 1484 C C . GLU A 1 182 ? -32.067 -13.394 -8.372 1.00 56.03 182 GLU A C 1
ATOM 1486 O O . GLU A 1 182 ? -32.979 -13.661 -9.158 1.00 56.03 182 GLU A O 1
ATOM 1491 N N . TRP A 1 183 ? -30.811 -13.805 -8.574 1.00 57.50 183 TRP A N 1
ATOM 1492 C CA . TRP A 1 183 ? -30.415 -14.661 -9.695 1.00 57.50 183 TRP A CA 1
ATOM 1493 C C . TRP A 1 183 ? -30.600 -16.146 -9.368 1.00 57.50 183 TRP A C 1
ATOM 1495 O O . TRP A 1 183 ? -30.120 -16.633 -8.344 1.00 57.50 183 TRP A O 1
ATOM 1505 N N . THR A 1 184 ? -31.212 -16.894 -10.289 1.00 59.94 184 THR A N 1
ATOM 1506 C CA . THR A 1 184 ? -31.116 -18.359 -10.340 1.00 59.94 184 THR A CA 1
ATOM 1507 C C . THR A 1 184 ? -30.006 -18.769 -11.314 1.00 59.94 184 THR A C 1
ATOM 1509 O O . THR A 1 184 ? -29.720 -18.062 -12.282 1.00 59.94 184 THR A O 1
ATOM 1512 N N . ALA A 1 185 ? -29.376 -19.927 -11.084 1.00 54.44 185 ALA A N 1
ATOM 1513 C CA . ALA A 1 185 ? -28.281 -20.440 -11.921 1.00 54.44 185 ALA A CA 1
ATOM 1514 C C . ALA A 1 185 ? -28.644 -20.572 -13.419 1.00 54.44 185 ALA A C 1
ATOM 1516 O O . ALA A 1 185 ? -27.764 -20.551 -14.274 1.00 54.44 185 ALA A O 1
ATOM 1517 N N . GLU A 1 186 ? -29.936 -20.667 -13.743 1.00 55.94 186 GLU A N 1
ATOM 1518 C CA . GLU A 1 186 ? -30.465 -20.781 -15.107 1.00 55.94 186 GLU A CA 1
ATOM 1519 C C . GLU A 1 186 ? -30.360 -19.475 -15.911 1.00 55.94 186 GLU A C 1
ATOM 1521 O O . GLU A 1 186 ? -30.223 -19.527 -17.131 1.00 55.94 186 GLU A O 1
ATOM 1526 N N . GLY A 1 187 ? -30.365 -18.309 -15.253 1.00 59.44 187 GLY A N 1
ATOM 1527 C CA . GLY A 1 187 ? -30.237 -17.015 -15.932 1.00 59.44 187 GLY A CA 1
ATOM 1528 C C . GLY A 1 187 ? -28.823 -16.727 -16.440 1.00 59.44 187 GLY A C 1
ATOM 1529 O O . GLY A 1 187 ? -28.661 -15.971 -17.389 1.00 59.44 187 GLY A O 1
ATOM 1530 N N . MET A 1 188 ? -27.792 -17.318 -15.822 1.00 48.94 188 MET A N 1
ATOM 1531 C CA . MET A 1 188 ? -26.381 -17.033 -16.139 1.00 48.94 188 MET A CA 1
ATOM 1532 C C . MET A 1 188 ? -25.865 -17.764 -17.387 1.00 48.94 188 MET A C 1
ATOM 1534 O O . MET A 1 188 ? -24.759 -17.486 -17.841 1.00 48.94 188 MET A O 1
ATOM 1538 N N . ALA A 1 189 ? -26.631 -18.725 -17.909 1.00 51.69 189 ALA A N 1
ATOM 1539 C CA . ALA A 1 189 ? -26.238 -19.573 -19.034 1.00 51.69 189 ALA A CA 1
ATOM 1540 C C . ALA A 1 189 ? -26.788 -19.103 -20.399 1.00 51.69 189 ALA A C 1
ATOM 1542 O O . ALA A 1 189 ? -26.589 -19.803 -21.394 1.00 51.69 189 ALA A O 1
ATOM 1543 N N . GLN A 1 190 ? -27.488 -17.962 -20.447 1.00 44.06 190 GLN A N 1
ATOM 1544 C CA . GLN A 1 190 ? -28.007 -17.324 -21.668 1.00 44.06 190 GLN A CA 1
ATOM 1545 C C . GLN A 1 190 ? -27.168 -16.106 -22.050 1.00 44.06 190 GLN A C 1
ATOM 1547 O O . GLN A 1 190 ? -26.967 -15.914 -23.270 1.00 44.06 190 GLN A O 1
#

Foldseek 3Di:
DVVVVVVCVVVVVLVVVVVCVVDDPPPVVLVVLVVLVVVLVDPPDDVVSNVVSVVSNVVLLVVLLVLLVVLLVVDDCVLQVLVVLLCVLAVVQSVDSVNLVVLCVVVSSPSNSSSSVSSVVSVVLCVPQNSVCSNPDDDLVSDDPVVNVVVPLPQWDFDPAAPPVRHTDIDGDPVCVVVVDGDDPVVVVD

Radius of gyration: 22.36 Å; Cα contacts (8 Å, |Δi|>4): 129; chains: 1; bounding box: 62×37×53 Å

Sequence (190 aa):
ARYWRQREGVFGQMAFSISIFTQPEFHDYIRHYNRCIRAIDDPDLDEEMRDMAREYIRVLSHVKIEAMDALIEKAPAKNREALVEARKLVPEVVQSAEHKLLFLKCEDFVEARAAMRMMKYWDMKKLLFGPDRLGKEVTLKDVESVVFNSNFSGHSLLVKDTDEAGRSVFWGSPKELLTGQEWTAEGMAQ

Solvent-accessible surface area (backbone atoms only — not comparable to full-atom values): 10984 Å² total; per-residue (Å²): 116,72,70,61,60,51,49,54,53,52,51,49,49,51,60,48,48,70,72,47,77,85,63,88,68,79,72,59,56,44,56,47,52,57,47,39,58,52,43,55,75,35,84,90,54,54,69,70,58,30,51,51,35,51,52,50,52,52,55,50,50,51,55,46,50,53,54,16,52,56,51,49,72,71,44,59,66,86,65,35,45,48,39,55,51,31,40,71,65,28,40,73,56,64,67,29,66,70,56,51,45,53,35,25,62,76,39,64,65,35,35,73,56,13,32,51,49,51,24,50,49,33,44,50,44,30,70,75,59,34,74,92,38,50,61,45,89,83,49,78,85,74,48,60,68,78,62,46,55,61,59,69,48,65,40,51,41,76,48,94,59,54,49,100,84,69,44,79,39,76,48,68,48,71,70,42,71,75,66,73,60,75,76,57,81,77,69,77,78,114